Protein AF-0000000073393527 (afdb_homodimer)

Secondary structure (DSSP, 8-state):
-EEEEEEESTTTTHHHHHHHHHHHT--GGGS-SS-S-GGGG-S--GGGEEEEEEEE--BHHHHHHTS--SSPPPPSEEETTEEE--HHHHHHHHHHHHHHHHHHHT-SEEEEEE-SEES-EEEEE-SSEEEEE--SS-EETTS--HHHHHHHHHHHHHHHHHHHHHHHTT-HHHHHTSTT-EEEE-/-EEEEEEESTTTTHHHHHHHHHHHT--GGGS-SS-S-GGGG-S--GGGEEEEEEEE--BHHHHHHTS--SSPPPPSEEETTEEE--HHHHHHHHHHHHHHHHHHHT-SEEEEEE-SEES-EEEEE-SSEEEEEE-SS-EETTS--HHHHHHHHHHHHHHHHHHHHHHHTT-HHHHHTSTT-EEEE-

Foldseek 3Di:
DAEEEEEEELLQLLLLLQLQLQLVVPDDPSHHDQDDCLCVLDDQDSVPYYYPYGHHDFAPVCCCPVLVDPDQDQAPDADPRGGAHAAVSQQVRQVVSQVSRCVVRVGQWGWGWAHAFFQTWIWIDGPWKIKIFGFPATDHPVDPDPVSSVVSNSRRSNLNNSLVSNVSRVNVVVQVPDPGMDMGTD/DAEEEEEEELLQLLLLLQLQLQLVVPDDPSHHDQDDCLCVLDDQDSVPYYYPYGHHDFAPVCCCPVLVDPDQDQAPDADPRGGAHAAVSQQVRQVVSQVSRCVVRVGQKGWGWAHAFFLTKIWIDGPWKIKIFGFPATDHPVDPDPVSSVVSSSRRSNLNNSLVSNVSRVNVVVQVPDPGMDMGTD

Nearest PDB structures (foldseek):
  3wvb-assembly1_B  TM=8.845E-01  e=4.465E-17  Methanocaldococcus jannaschii DSM 2661
  4akm-assembly1_A  TM=7.048E-01  e=4.659E+00  Homo sapiens
  3wvb-assembly1_B  TM=8.845E-01  e=5.152E-17  Methanocaldococcus jannaschii DSM 2661
  4d7e-assembly2_C  TM=3.238E-01  e=6.359E+00  Nocardia farcinica IFM 10152

pLDDT: mean 97.4, std 2.15, range [85.5, 99.0]

Organism: Methanobrevibacter smithii (strain ATCC 35061 / DSM 861 / OCM 144 / PS) (NCBI:txid420247)

Solvent-accessible surface area (backbone atoms only — not comparable to full-atom values): 17886 Å² total; per-residue (Å²): 116,51,32,30,32,31,31,17,26,61,45,62,23,48,54,36,50,36,53,34,14,54,27,69,64,38,41,71,94,50,19,50,86,78,62,90,60,72,66,77,55,43,82,60,64,46,78,39,38,33,53,38,29,16,28,18,44,44,15,55,66,32,41,31,50,60,46,61,37,88,77,66,83,81,54,75,42,70,61,85,56,26,50,22,27,45,37,74,52,10,38,52,50,3,39,52,38,8,52,32,43,22,66,56,65,66,39,54,35,12,30,6,30,25,45,18,33,42,35,18,9,34,16,41,36,43,82,60,32,36,38,41,31,43,27,90,31,65,31,48,66,89,46,96,46,34,67,45,47,34,51,21,22,52,44,32,37,50,52,50,51,50,45,51,46,21,55,68,42,72,33,59,67,66,47,61,70,39,77,69,53,44,80,42,80,97,117,49,32,31,32,30,28,16,26,61,45,62,23,48,55,37,50,37,53,35,16,55,26,69,65,38,42,72,94,50,21,51,86,78,64,90,59,72,65,77,56,44,83,60,64,45,78,39,37,33,53,38,29,17,27,18,44,44,15,55,65,32,41,32,49,61,45,62,35,86,78,65,83,81,54,76,44,68,61,84,56,26,50,23,27,44,39,73,51,10,37,53,49,4,40,53,37,8,52,32,43,23,64,57,65,65,40,53,37,12,30,6,29,25,44,18,32,41,34,17,9,35,18,41,34,44,82,59,33,36,38,40,31,43,27,89,32,65,32,47,67,88,47,97,46,34,67,46,48,32,51,21,25,53,44,31,36,51,51,51,52,50,44,51,46,22,57,68,43,71,33,61,68,67,45,59,71,40,77,69,51,44,78,42,80,96

InterPro domains:
  IPR009625 FeGP cofactor biosynthesis protein HcgF [MF_00673] (1-169)
  IPR009625 FeGP cofactor biosynthesis protein HcgF [NF002122] (1-174)
  IPR009625 FeGP cofactor biosynthesis protein HcgF [PF06787] (1-167)

Radius of gyration: 19.16 Å; Cα contacts (8 Å, |Δi|>4): 920; chains: 2; bounding box: 47×56×42 Å

Structure (mmCIF, N/CA/C/O backbone):
data_AF-0000000073393527-model_v1
#
loop_
_entity.id
_entity.type
_entity.pdbx_description
1 polymer 'UPF0254 protein Msm_0578'
#
loop_
_atom_site.group_PDB
_atom_site.id
_atom_site.type_symbol
_atom_site.label_atom_id
_atom_site.label_alt_id
_atom_site.label_comp_id
_atom_site.label_asym_id
_atom_site.label_entity_id
_atom_site.label_seq_id
_atom_site.pdbx_PDB_ins_code
_atom_site.Cartn_x
_atom_site.Cartn_y
_atom_site.Cartn_z
_atom_site.occupancy
_atom_site.B_iso_or_equiv
_atom_site.auth_seq_id
_atom_site.auth_comp_id
_atom_site.auth_asym_id
_atom_site.auth_atom_id
_atom_site.pdbx_PDB_model_num
ATOM 1 N N . MET A 1 1 ? -13.273 -18.406 1.859 1 93 1 MET A N 1
ATOM 2 C CA . MET A 1 1 ? -12.664 -17.188 1.32 1 93 1 MET A CA 1
ATOM 3 C C . MET A 1 1 ? -11.148 -17.328 1.243 1 93 1 MET A C 1
ATOM 5 O O . MET A 1 1 ? -10.516 -17.781 2.195 1 93 1 MET A O 1
ATOM 9 N N . ILE A 1 2 ? -10.562 -17.141 0.128 1 98 2 ILE A N 1
ATOM 10 C CA . ILE A 1 2 ? -9.117 -17.141 -0.064 1 98 2 ILE A CA 1
ATOM 11 C C . ILE A 1 2 ? -8.539 -15.789 0.309 1 98 2 ILE A C 1
ATOM 13 O O . ILE A 1 2 ? -8.953 -14.758 -0.235 1 98 2 ILE A O 1
ATOM 17 N N . LYS A 1 3 ? -7.605 -15.797 1.281 1 98.56 3 LYS A N 1
ATOM 18 C CA . LYS A 1 3 ? -7 -14.555 1.757 1 98.56 3 LYS A CA 1
ATOM 19 C C . LYS A 1 3 ? -5.625 -14.344 1.128 1 98.56 3 LYS A C 1
ATOM 21 O O . LYS A 1 3 ? -4.809 -15.258 1.079 1 98.56 3 LYS A O 1
ATOM 26 N N . ILE A 1 4 ? -5.41 -13.102 0.674 1 98.88 4 ILE A N 1
ATOM 27 C CA . ILE A 1 4 ? -4.137 -12.75 0.057 1 98.88 4 ILE A CA 1
ATOM 28 C C . ILE A 1 4 ? -3.506 -11.578 0.811 1 98.88 4 ILE A C 1
ATOM 30 O O . ILE A 1 4 ? -4.203 -10.656 1.23 1 98.88 4 ILE A O 1
ATOM 34 N N . ALA A 1 5 ? -2.23 -11.586 1.016 1 98.94 5 ALA A N 1
ATOM 35 C CA . ALA A 1 5 ? -1.457 -10.461 1.541 1 98.94 5 ALA A CA 1
ATOM 36 C C . ALA A 1 5 ? -0.202 -10.219 0.707 1 98.94 5 ALA A C 1
ATOM 38 O O . ALA A 1 5 ? 0.386 -11.164 0.173 1 98.94 5 ALA A O 1
ATOM 39 N N . THR A 1 6 ? 0.147 -8.984 0.55 1 98.94 6 THR A N 1
ATOM 40 C CA . THR A 1 6 ? 1.316 -8.688 -0.272 1 98.94 6 THR A CA 1
ATOM 41 C C . THR A 1 6 ? 2.307 -7.812 0.491 1 98.94 6 THR A C 1
ATOM 43 O O . THR A 1 6 ? 1.904 -6.953 1.278 1 98.94 6 THR A O 1
ATOM 46 N N . ALA A 1 7 ? 3.566 -8.07 0.34 1 98.94 7 ALA A N 1
ATOM 47 C CA . ALA A 1 7 ? 4.695 -7.211 0.695 1 98.94 7 ALA A CA 1
ATOM 48 C C . ALA A 1 7 ? 5.473 -6.785 -0.547 1 98.94 7 ALA A C 1
ATOM 50 O O . ALA A 1 7 ? 6.203 -7.586 -1.134 1 98.94 7 ALA A O 1
ATOM 51 N N . GLU A 1 8 ? 5.297 -5.539 -0.912 1 98.94 8 GLU A N 1
ATOM 52 C CA . GLU A 1 8 ? 5.75 -5.078 -2.221 1 98.94 8 GLU A CA 1
ATOM 53 C C . GLU A 1 8 ? 6.824 -4.004 -2.084 1 98.94 8 GLU A C 1
ATOM 55 O O . GLU A 1 8 ? 6.754 -3.152 -1.196 1 98.94 8 GLU A O 1
ATOM 60 N N . CYS A 1 9 ? 7.738 -3.98 -2.961 1 98.31 9 CYS A N 1
ATOM 61 C CA . CYS A 1 9 ? 8.734 -2.924 -3.084 1 98.31 9 CYS A CA 1
ATOM 62 C C . CYS A 1 9 ? 8.562 -2.162 -4.395 1 98.31 9 CYS A C 1
ATOM 64 O O . CYS A 1 9 ? 7.816 -1.182 -4.453 1 98.31 9 CYS A O 1
ATOM 66 N N . PHE A 1 10 ? 9.016 -2.695 -5.551 1 98.19 10 PHE A N 1
ATOM 67 C CA . PHE A 1 10 ? 9.062 -1.93 -6.789 1 98.19 10 PHE A CA 1
ATOM 68 C C . PHE A 1 10 ? 7.684 -1.849 -7.434 1 98.19 10 PHE A C 1
ATOM 70 O O . PHE A 1 10 ? 7.473 -1.069 -8.367 1 98.19 10 PHE A O 1
ATOM 77 N N . THR A 1 11 ? 6.734 -2.635 -6.922 1 98.75 11 THR A N 1
ATOM 78 C CA . THR A 1 11 ? 5.375 -2.611 -7.441 1 98.75 11 THR A CA 1
ATOM 79 C C . THR A 1 11 ? 4.492 -1.691 -6.605 1 98.75 11 THR A C 1
ATOM 81 O O . THR A 1 11 ? 3.314 -1.496 -6.918 1 98.75 11 THR A O 1
ATOM 84 N N . HIS A 1 12 ? 4.996 -1.134 -5.516 1 98.5 12 HIS A N 1
ATOM 85 C CA . HIS A 1 12 ? 4.457 -0.022 -4.738 1 98.5 12 HIS A CA 1
ATOM 86 C C . HIS A 1 12 ? 3.082 -0.358 -4.176 1 98.5 12 HIS A C 1
ATOM 88 O O . HIS A 1 12 ? 2.211 0.512 -4.094 1 98.5 12 HIS A O 1
ATOM 94 N N . GLY A 1 13 ? 2.812 -1.667 -3.857 1 98.56 13 GLY A N 1
ATOM 95 C CA . GLY A 1 13 ? 1.541 -2.072 -3.279 1 98.56 13 GLY A CA 1
ATOM 96 C C . GLY A 1 13 ? 0.428 -2.184 -4.301 1 98.56 13 GLY A C 1
ATOM 97 O O . GLY A 1 13 ? -0.724 -2.445 -3.949 1 98.56 13 GLY A O 1
ATOM 98 N N . LYS A 1 14 ? 0.72 -2.033 -5.598 1 98.62 14 LYS A N 1
ATOM 99 C CA . LYS A 1 14 ? -0.295 -1.971 -6.645 1 98.62 14 LYS A CA 1
ATOM 100 C C . LYS A 1 14 ? -0.863 -3.355 -6.945 1 98.62 14 LYS A C 1
ATOM 102 O O . LYS A 1 14 ? -2.01 -3.482 -7.379 1 98.62 14 LYS A O 1
ATOM 107 N N . ILE A 1 15 ? -0.086 -4.422 -6.719 1 98.88 15 ILE A N 1
ATOM 108 C CA . ILE A 1 15 ? -0.603 -5.773 -6.91 1 98.88 15 ILE A CA 1
ATOM 109 C C . ILE A 1 15 ? -1.757 -6.027 -5.945 1 98.88 15 ILE A C 1
ATOM 111 O O . ILE A 1 15 ? -2.842 -6.441 -6.359 1 98.88 15 ILE A O 1
ATOM 115 N N . GLY A 1 16 ? -1.502 -5.746 -4.645 1 98.81 16 GLY A N 1
ATOM 116 C CA . GLY A 1 16 ? -2.549 -5.926 -3.652 1 98.81 16 GLY A CA 1
ATOM 117 C C . GLY A 1 16 ? -3.783 -5.09 -3.93 1 98.81 16 GLY A C 1
ATOM 118 O O . GLY A 1 16 ? -4.91 -5.559 -3.75 1 98.81 16 GLY A O 1
ATOM 119 N N . ARG A 1 17 ? -3.594 -3.9 -4.387 1 98.44 17 ARG A N 1
ATOM 120 C CA . ARG A 1 17 ? -4.711 -3.012 -4.688 1 98.44 17 ARG A CA 1
ATOM 121 C C . ARG A 1 17 ? -5.547 -3.555 -5.84 1 98.44 17 ARG A C 1
ATOM 123 O O . ARG A 1 17 ? -6.777 -3.475 -5.812 1 98.44 17 ARG A O 1
ATOM 130 N N . GLU A 1 18 ? -4.859 -4 -6.902 1 98.5 18 GLU A N 1
ATOM 131 C CA . GLU A 1 18 ? -5.551 -4.574 -8.055 1 98.5 18 GLU A CA 1
ATOM 132 C C . GLU A 1 18 ? -6.395 -5.777 -7.648 1 98.5 18 GLU A C 1
ATOM 134 O O . GLU A 1 18 ? -7.559 -5.887 -8.039 1 98.5 18 GLU A O 1
ATOM 139 N N . LEU A 1 19 ? -5.805 -6.648 -6.859 1 98.62 19 LEU A N 1
ATOM 140 C CA . LEU A 1 19 ? -6.508 -7.848 -6.414 1 98.62 19 LEU A CA 1
ATOM 141 C C . LEU A 1 19 ? -7.676 -7.484 -5.508 1 98.62 19 LEU A C 1
ATOM 143 O O . LEU A 1 19 ? -8.727 -8.133 -5.543 1 98.62 19 LEU A O 1
ATOM 147 N N . HIS A 1 20 ? -7.508 -6.445 -4.711 1 98 20 HIS A N 1
ATOM 148 C CA . HIS A 1 20 ? -8.586 -5.945 -3.865 1 98 20 HIS A CA 1
ATOM 149 C C . HIS A 1 20 ? -9.75 -5.438 -4.707 1 98 20 HIS A C 1
ATOM 151 O O . HIS A 1 20 ? -10.914 -5.734 -4.406 1 98 20 HIS A O 1
ATOM 157 N N . ALA A 1 21 ? -9.43 -4.676 -5.738 1 97.5 21 ALA A N 1
ATOM 158 C CA . ALA A 1 21 ? -10.469 -4.168 -6.633 1 97.5 21 ALA A CA 1
ATOM 159 C C . ALA A 1 21 ? -11.227 -5.312 -7.293 1 97.5 21 ALA A C 1
ATOM 161 O O . ALA A 1 21 ? -12.453 -5.266 -7.41 1 97.5 21 ALA A O 1
ATOM 162 N N . ILE A 1 22 ? -10.531 -6.332 -7.711 1 97.25 22 ILE A N 1
ATOM 163 C CA . ILE A 1 22 ? -11.141 -7.512 -8.312 1 97.25 22 ILE A CA 1
ATOM 164 C C . ILE A 1 22 ? -12.055 -8.195 -7.305 1 97.25 22 ILE A C 1
ATOM 166 O O . ILE A 1 22 ? -13.211 -8.492 -7.605 1 97.25 22 ILE A O 1
ATOM 170 N N . ALA A 1 23 ? -11.57 -8.367 -6.113 1 96.5 23 ALA A N 1
ATOM 171 C CA . ALA A 1 23 ? -12.281 -9.086 -5.066 1 96.5 23 ALA A CA 1
ATOM 172 C C . ALA A 1 23 ? -13.57 -8.367 -4.68 1 96.5 23 ALA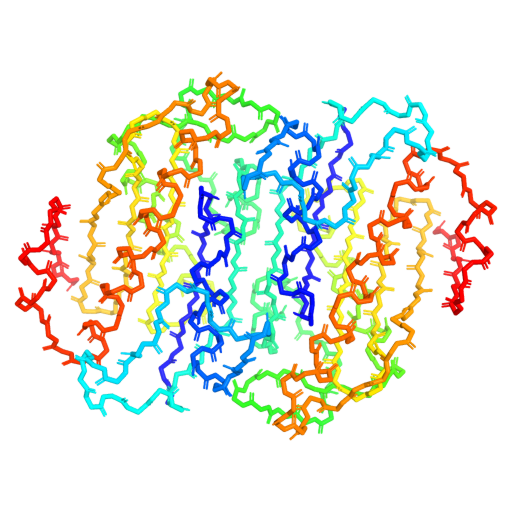 A C 1
ATOM 174 O O . ALA A 1 23 ? -14.578 -9 -4.359 1 96.5 23 ALA A O 1
ATOM 175 N N . GLN A 1 24 ? -13.516 -7.02 -4.73 1 95.88 24 GLN A N 1
ATOM 176 C CA . GLN A 1 24 ? -14.648 -6.223 -4.277 1 95.88 24 GLN A CA 1
ATOM 177 C C . GLN A 1 24 ? -15.578 -5.875 -5.438 1 95.88 24 GLN A C 1
ATOM 179 O O . GLN A 1 24 ? -16.672 -5.336 -5.23 1 95.88 24 GLN A O 1
ATOM 184 N N . GLY A 1 25 ? -15.148 -6.184 -6.637 1 94.56 25 GLY A N 1
ATOM 185 C CA . GLY A 1 25 ? -15.945 -5.863 -7.805 1 94.56 25 GLY A CA 1
ATOM 186 C C . GLY A 1 25 ? -16 -4.375 -8.094 1 94.56 25 GLY A C 1
ATOM 187 O O . GLY A 1 25 ? -17.016 -3.877 -8.609 1 94.56 25 GLY A O 1
ATOM 188 N N . TYR A 1 26 ? -14.969 -3.641 -7.672 1 95.88 26 TYR A N 1
ATOM 189 C CA . TYR A 1 26 ? -14.938 -2.207 -7.938 1 95.88 26 TYR A CA 1
ATOM 190 C C . TYR A 1 26 ? -14.727 -1.932 -9.422 1 95.88 26 TYR A C 1
ATOM 192 O O . TYR A 1 26 ? -14.062 -2.705 -10.117 1 95.88 26 TYR A O 1
ATOM 200 N N . THR A 1 27 ? -15.273 -0.854 -9.852 1 95.5 27 THR A N 1
ATOM 201 C CA . THR A 1 27 ? -15.219 -0.506 -11.266 1 95.5 27 THR A CA 1
ATOM 202 C C . THR A 1 27 ? -14.789 0.946 -11.445 1 95.5 27 THR A C 1
ATOM 204 O O . THR A 1 27 ? -14.617 1.678 -10.469 1 95.5 27 THR A O 1
ATOM 207 N N . GLY A 1 28 ? -14.547 1.3 -12.719 1 95.06 28 GLY A N 1
ATOM 208 C CA . GLY A 1 28 ? -14.164 2.67 -13.023 1 95.06 28 GLY A CA 1
ATOM 209 C C . GLY A 1 28 ? -12.82 3.061 -12.438 1 95.06 28 GLY A C 1
ATOM 210 O O . GLY A 1 28 ? -11.898 2.242 -12.375 1 95.06 28 GLY A O 1
ATOM 211 N N . ASN A 1 29 ? -12.664 4.281 -11.961 1 93.94 29 ASN A N 1
ATOM 212 C CA . ASN A 1 29 ? -11.398 4.809 -11.445 1 93.94 29 ASN A CA 1
ATOM 213 C C . ASN A 1 29 ? -11.047 4.188 -10.102 1 93.94 29 ASN A C 1
ATOM 215 O O . ASN A 1 29 ? -9.883 4.207 -9.695 1 93.94 29 ASN A O 1
ATOM 219 N N . PHE A 1 30 ? -12.023 3.664 -9.461 1 95.44 30 PHE A N 1
ATOM 220 C CA . PHE A 1 30 ? -11.82 3.031 -8.164 1 95.44 30 PHE A CA 1
ATOM 221 C C . PHE A 1 30 ? -11.438 1.565 -8.328 1 95.44 30 PHE A C 1
ATOM 223 O O . PHE A 1 30 ? -11.031 0.913 -7.371 1 95.44 30 PHE A O 1
ATOM 230 N N . GLY A 1 31 ? -11.617 1.069 -9.531 1 92.81 31 GLY A N 1
ATOM 231 C CA . GLY A 1 31 ? -11.5 -0.35 -9.828 1 92.81 31 GLY A CA 1
ATOM 232 C C . GLY A 1 31 ? -10.109 -0.749 -10.289 1 92.81 31 GLY A C 1
ATOM 233 O O . GLY A 1 31 ? -9.109 -0.296 -9.734 1 92.81 31 GLY A O 1
ATOM 234 N N . ARG A 1 32 ? -10.031 -1.668 -11.164 1 93.5 32 ARG A N 1
ATOM 235 C CA . ARG A 1 32 ? -8.82 -2.328 -11.656 1 93.5 32 ARG A CA 1
ATOM 236 C C . ARG A 1 32 ? -8.109 -1.469 -12.695 1 93.5 32 ARG A C 1
ATOM 238 O O . ARG A 1 32 ? -8.758 -0.82 -13.516 1 93.5 32 ARG A O 1
ATOM 245 N N . ASP A 1 33 ? -6.828 -1.58 -12.695 1 93.5 33 ASP A N 1
ATOM 246 C CA . ASP A 1 33 ? -6.02 -0.819 -13.641 1 93.5 33 ASP A CA 1
ATOM 247 C C . ASP A 1 33 ? -5.305 -1.745 -14.625 1 93.5 33 ASP A C 1
ATOM 249 O O . ASP A 1 33 ? -4.992 -1.347 -15.75 1 93.5 33 ASP A O 1
ATOM 253 N N . TYR A 1 34 ? -5.168 -3 -14.273 1 94.81 34 TYR A N 1
ATOM 254 C CA . TYR A 1 34 ? -4.168 -3.779 -14.992 1 94.81 34 TYR A CA 1
ATOM 255 C C . TYR A 1 34 ? -4.812 -4.957 -15.719 1 94.81 34 TYR A C 1
ATOM 257 O O . TYR A 1 34 ? -4.344 -5.371 -16.781 1 94.81 34 TYR A O 1
ATOM 265 N N . ILE A 1 35 ? -5.809 -5.48 -15.109 1 93.69 35 ILE A N 1
ATOM 266 C CA . ILE A 1 35 ? -6.48 -6.625 -15.711 1 93.69 35 ILE A CA 1
ATOM 267 C C . ILE A 1 35 ? -7.918 -6.25 -16.078 1 93.69 35 ILE A C 1
ATOM 269 O O . ILE A 1 35 ? -8.742 -5.988 -15.195 1 93.69 35 ILE A O 1
ATOM 273 N N . GLU A 1 36 ? -8.273 -6.328 -17.234 1 91.56 36 GLU A N 1
ATOM 274 C CA . GLU A 1 36 ? -9.594 -5.914 -17.703 1 91.56 36 GLU A CA 1
ATOM 275 C C . GLU A 1 36 ? -10.633 -7.008 -17.469 1 91.56 36 GLU A C 1
ATOM 277 O O . GLU A 1 36 ? -11.742 -6.727 -17.016 1 91.56 36 GLU A O 1
ATOM 282 N N . ASN A 1 37 ? -10.289 -8.258 -17.812 1 94.5 37 ASN A N 1
ATOM 283 C CA . ASN A 1 37 ? -11.25 -9.352 -17.75 1 94.5 37 ASN A CA 1
ATOM 284 C C . ASN A 1 37 ? -10.719 -10.523 -16.938 1 94.5 37 ASN A C 1
ATOM 286 O O . ASN A 1 37 ? -10.336 -11.555 -17.5 1 94.5 37 ASN A O 1
ATOM 290 N N . PRO A 1 38 ? -10.859 -10.375 -15.648 1 95.25 38 PRO A N 1
ATOM 291 C CA . PRO A 1 38 ? -10.352 -11.477 -14.812 1 95.25 38 PRO A CA 1
ATOM 292 C C . PRO A 1 38 ? -11.031 -12.805 -15.117 1 95.25 38 PRO A C 1
ATOM 294 O O . PRO A 1 38 ? -10.43 -13.867 -14.945 1 95.25 38 PRO A O 1
ATOM 297 N N . GLU A 1 39 ? -12.203 -12.789 -15.617 1 95 39 GLU A N 1
ATOM 298 C CA . GLU A 1 39 ? -12.969 -14 -15.898 1 95 39 GLU A CA 1
ATOM 299 C C . GLU A 1 39 ? -12.367 -14.773 -17.062 1 95 39 GLU A C 1
ATOM 301 O O . GLU A 1 39 ? -12.695 -15.945 -17.281 1 95 39 GLU A O 1
ATOM 306 N N . SER A 1 40 ? -11.516 -14.164 -17.812 1 96.81 40 SER A N 1
ATOM 307 C CA . SER A 1 40 ? -10.883 -14.844 -18.922 1 96.81 40 SER A CA 1
ATOM 308 C C . SER A 1 40 ? -9.844 -15.852 -18.453 1 96.81 40 SER A C 1
ATOM 310 O O . SER A 1 40 ? -9.383 -16.703 -19.219 1 96.81 40 SER A O 1
ATOM 312 N N . TYR A 1 41 ? -9.508 -15.93 -17.219 1 97.62 41 TYR A N 1
ATOM 313 C CA . TYR A 1 41 ? -8.461 -16.797 -16.688 1 97.62 41 TYR A CA 1
ATOM 314 C C . TYR A 1 41 ? -9.047 -18.094 -16.141 1 97.62 41 TYR A C 1
ATOM 316 O O . TYR A 1 41 ? -8.312 -19.031 -15.844 1 97.62 41 TYR A O 1
ATOM 324 N N . GLY A 1 42 ? -10.344 -18.141 -15.992 1 97.56 42 GLY A N 1
ATOM 325 C CA . GLY A 1 42 ? -11.016 -19.328 -15.508 1 97.56 42 GLY A CA 1
ATOM 326 C C . GLY A 1 42 ? -12.32 -19.031 -14.781 1 97.56 42 GLY A C 1
ATOM 327 O O . GLY A 1 42 ? -12.891 -17.953 -14.953 1 97.56 42 GLY A O 1
ATOM 328 N N . ASN A 1 43 ? -12.852 -19.984 -13.992 1 97.38 43 ASN A N 1
ATOM 329 C CA . ASN A 1 43 ? -14.188 -19.891 -13.422 1 97.38 43 ASN A CA 1
ATOM 330 C C . ASN A 1 43 ? -14.148 -19.562 -11.938 1 97.38 43 ASN A C 1
ATOM 332 O O . ASN A 1 43 ? -15.172 -19.625 -11.25 1 97.38 43 ASN A O 1
ATOM 336 N N . PHE A 1 44 ? -12.992 -19.219 -11.438 1 97.94 44 PHE A N 1
ATOM 337 C CA . PHE A 1 44 ? -12.898 -18.875 -10.023 1 97.94 44 PHE A CA 1
ATOM 338 C C . PHE A 1 44 ? -13.875 -17.75 -9.672 1 97.94 44 PHE A C 1
ATOM 340 O O . PHE A 1 44 ? -13.992 -16.766 -10.406 1 97.94 44 PHE A O 1
ATOM 347 N N . ASN A 1 45 ? -14.586 -17.938 -8.602 1 97.88 45 ASN A N 1
ATOM 348 C CA . ASN A 1 45 ? -15.461 -16.891 -8.086 1 97.88 45 ASN A CA 1
ATOM 349 C C . ASN A 1 45 ? -14.688 -15.875 -7.25 1 97.88 45 ASN A C 1
ATOM 351 O O . ASN A 1 45 ? -14.469 -16.078 -6.055 1 97.88 45 ASN A O 1
ATOM 355 N N . TYR A 1 46 ? -14.43 -14.742 -7.777 1 96.56 46 TYR A N 1
ATOM 356 C CA . TYR A 1 46 ? -13.555 -13.758 -7.145 1 96.56 46 TYR A CA 1
ATOM 357 C C . TYR A 1 46 ? -14.242 -13.117 -5.945 1 96.56 46 TYR A C 1
ATOM 359 O O . TYR A 1 46 ? -13.594 -12.422 -5.152 1 96.56 46 TYR A O 1
ATOM 367 N N . ASN A 1 47 ? -15.539 -13.32 -5.723 1 94.5 47 ASN A N 1
ATOM 368 C CA . ASN A 1 47 ? -16.203 -12.906 -4.488 1 94.5 47 ASN A CA 1
ATOM 369 C C . ASN A 1 47 ? -15.68 -13.688 -3.285 1 94.5 47 ASN A C 1
ATOM 371 O O . ASN A 1 47 ? -15.922 -13.305 -2.141 1 94.5 47 ASN A O 1
ATOM 375 N N . GLU A 1 48 ? -14.977 -14.711 -3.596 1 97 48 GLU A N 1
ATOM 376 C CA . GLU A 1 48 ? -14.406 -15.555 -2.547 1 97 48 GLU A CA 1
ATOM 377 C C . GLU A 1 48 ? -12.961 -15.164 -2.256 1 97 48 GLU A C 1
ATOM 379 O O . GLU A 1 48 ? -12.25 -15.891 -1.553 1 97 48 GLU A O 1
ATOM 384 N N . LEU A 1 49 ? -12.555 -14.117 -2.807 1 97.5 49 LEU A N 1
ATOM 385 C CA . LEU A 1 49 ? -11.211 -13.578 -2.607 1 97.5 49 LEU A CA 1
ATOM 386 C C . LEU A 1 49 ? -11.234 -12.391 -1.654 1 97.5 49 LEU A C 1
ATOM 388 O O . LEU A 1 49 ? -12.141 -11.555 -1.719 1 97.5 49 LEU A O 1
ATOM 392 N N . SER A 1 50 ? -10.281 -12.305 -0.765 1 97.75 50 SER A N 1
ATOM 393 C CA . SER A 1 50 ? -10.117 -11.172 0.142 1 97.75 50 SER A CA 1
ATOM 394 C C . SER A 1 50 ? -8.648 -10.781 0.28 1 97.75 50 SER A C 1
ATOM 396 O O . SER A 1 50 ? -7.785 -11.648 0.443 1 97.75 50 SER A O 1
ATOM 398 N N . VAL A 1 51 ? -8.383 -9.531 0.168 1 98.38 51 VAL A N 1
ATOM 399 C CA . VAL A 1 51 ? -7.035 -9.03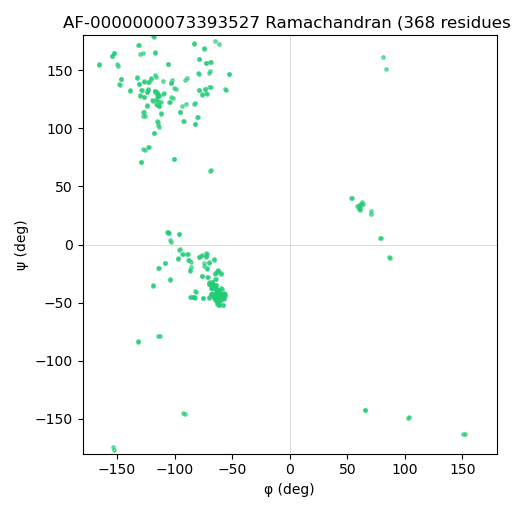1 0.403 1 98.38 51 VAL A CA 1
ATOM 400 C C . VAL A 1 51 ? -6.906 -8.539 1.845 1 98.38 51 VAL A C 1
ATOM 402 O O . VAL A 1 51 ? -7.523 -7.543 2.227 1 98.38 51 VAL A O 1
ATOM 405 N N . THR A 1 52 ? -6.105 -9.219 2.582 1 98.62 52 THR A N 1
ATOM 406 C CA . THR A 1 52 ? -5.914 -8.898 3.992 1 98.62 52 THR A CA 1
ATOM 407 C C . THR A 1 52 ? -5.156 -7.578 4.152 1 98.62 52 THR A C 1
ATOM 409 O O . THR A 1 52 ? -5.531 -6.738 4.969 1 98.62 52 THR A O 1
ATOM 412 N N . CYS A 1 53 ? -4.105 -7.418 3.385 1 98.88 53 CYS A N 1
ATOM 413 C CA . CYS A 1 53 ? -3.32 -6.191 3.359 1 98.88 53 CYS A CA 1
ATOM 414 C C . CYS A 1 53 ? -2.393 -6.16 2.15 1 98.88 53 CYS A C 1
ATOM 416 O O . CYS A 1 53 ? -2.121 -7.199 1.545 1 98.88 53 CYS A O 1
ATOM 418 N N . SER A 1 54 ? -2.031 -5 1.74 1 98.88 54 SER A N 1
ATOM 419 C CA . SER A 1 54 ? -1.008 -4.734 0.736 1 98.88 54 SER A CA 1
ATOM 420 C C . SER A 1 54 ? 0.026 -3.736 1.252 1 98.88 54 SER A C 1
ATOM 422 O O . SER A 1 54 ? -0.293 -2.57 1.487 1 98.88 54 SER A O 1
ATOM 424 N N . LEU A 1 55 ? 1.246 -4.195 1.42 1 98.94 55 LEU A N 1
ATOM 425 C CA . LEU A 1 55 ? 2.258 -3.418 2.131 1 98.94 55 LEU A CA 1
ATOM 426 C C . LEU A 1 55 ? 3.357 -2.959 1.179 1 98.94 55 LEU A C 1
ATOM 428 O O . LEU A 1 55 ? 4.09 -3.783 0.627 1 98.94 55 LEU A O 1
ATOM 432 N N . PHE A 1 56 ? 3.479 -1.662 0.9 1 98.94 56 PHE A N 1
ATOM 433 C CA . PHE A 1 56 ? 4.637 -1.083 0.229 1 98.94 56 PHE A CA 1
ATOM 434 C C . PHE A 1 56 ? 5.789 -0.888 1.207 1 98.94 56 PHE A C 1
ATOM 436 O O . PHE A 1 56 ? 5.746 0.009 2.053 1 98.94 56 PHE A O 1
ATOM 443 N N . ILE A 1 57 ? 6.824 -1.726 1.011 1 98.69 57 ILE A N 1
ATOM 444 C CA . ILE A 1 57 ? 7.938 -1.812 1.946 1 98.69 57 ILE A CA 1
ATOM 445 C C . ILE A 1 57 ? 9.25 -1.529 1.214 1 98.69 57 ILE A C 1
ATOM 447 O O . ILE A 1 57 ? 10 -2.453 0.896 1 98.69 57 ILE A O 1
ATOM 451 N N . PRO A 1 58 ? 9.617 -0.309 1.043 1 98 58 PRO A N 1
ATOM 452 C CA . PRO A 1 58 ? 10.828 -0.017 0.264 1 98 58 PRO A CA 1
ATOM 453 C C . PRO A 1 58 ? 12.094 -0.049 1.11 1 98 58 PRO A C 1
ATOM 455 O O . PRO A 1 58 ? 13.195 -0.239 0.578 1 98 58 PRO A O 1
ATOM 458 N N . THR A 1 59 ? 12.031 0.118 2.439 1 98.06 59 THR A N 1
ATOM 459 C CA . THR A 1 59 ? 13.227 0.354 3.236 1 98.06 59 THR A CA 1
ATOM 460 C C . THR A 1 59 ? 13.602 -0.893 4.035 1 98.06 59 THR A C 1
ATOM 462 O O . THR A 1 59 ? 12.734 -1.695 4.383 1 98.06 59 THR A O 1
ATOM 465 N N . ILE A 1 60 ? 14.852 -0.957 4.355 1 97.06 60 ILE A N 1
ATOM 466 C CA . ILE A 1 60 ? 15.344 -2.064 5.164 1 97.06 60 ILE A CA 1
ATOM 467 C C . ILE A 1 60 ? 14.766 -1.974 6.574 1 97.06 60 ILE A C 1
ATOM 469 O O . ILE A 1 60 ? 14.508 -2.996 7.215 1 97.06 60 ILE A O 1
ATOM 473 N N . GLU A 1 61 ? 14.539 -0.803 7.047 1 96.12 61 GLU A N 1
ATOM 474 C CA . GLU A 1 61 ? 13.93 -0.583 8.359 1 96.12 61 GLU A CA 1
ATOM 475 C C . GLU A 1 61 ? 12.539 -1.193 8.43 1 96.12 61 GLU A C 1
ATOM 477 O O . GLU A 1 61 ? 12.195 -1.856 9.414 1 96.12 61 GLU A O 1
ATOM 482 N N . ALA A 1 62 ? 11.773 -0.967 7.441 1 98.12 62 ALA A N 1
ATOM 483 C CA . ALA A 1 62 ? 10.406 -1.488 7.438 1 98.12 62 ALA A CA 1
ATOM 484 C C . ALA A 1 62 ? 10.398 -3.006 7.273 1 98.12 62 ALA A C 1
ATOM 486 O O . ALA A 1 62 ? 9.523 -3.689 7.809 1 98.12 62 ALA A O 1
ATOM 487 N N . VAL A 1 63 ? 11.383 -3.527 6.496 1 98.44 63 VAL A N 1
ATOM 488 C CA . VAL A 1 63 ? 11.508 -4.977 6.395 1 98.44 63 VAL A CA 1
ATOM 489 C C . VAL A 1 63 ? 11.688 -5.578 7.789 1 98.44 63 VAL A C 1
ATOM 491 O O . VAL A 1 63 ? 11.047 -6.578 8.125 1 98.44 63 VAL A O 1
ATOM 494 N N . LYS A 1 64 ? 12.453 -4.961 8.57 1 97.75 64 LYS A N 1
ATOM 495 C CA . LYS A 1 64 ? 12.734 -5.457 9.906 1 97.75 64 LYS A CA 1
ATOM 496 C C . LYS A 1 64 ? 11.562 -5.215 10.852 1 97.75 64 LYS A C 1
ATOM 498 O O . LYS A 1 64 ? 11.133 -6.121 11.57 1 97.75 64 LYS A O 1
ATOM 503 N N . SER A 1 65 ? 11.008 -4.066 10.844 1 97.88 65 SER A N 1
ATOM 504 C CA . SER A 1 65 ? 10.047 -3.678 11.867 1 97.88 65 SER A CA 1
ATOM 505 C C . SER A 1 65 ? 8.641 -4.137 11.516 1 97.88 65 SER A C 1
ATOM 507 O O . SER A 1 65 ? 7.914 -4.66 12.359 1 97.88 65 SER A O 1
ATOM 509 N N . VAL A 1 66 ? 8.219 -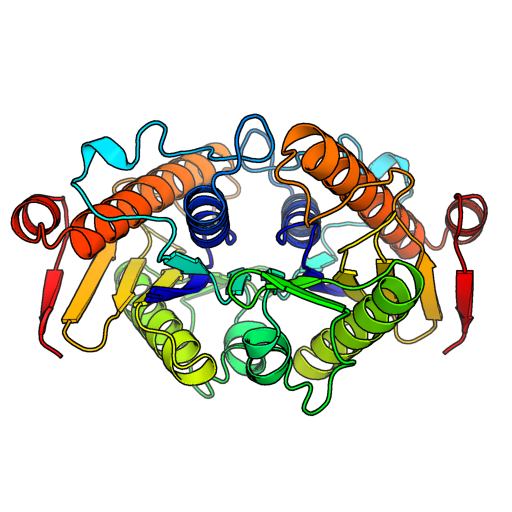3.943 10.273 1 98.62 66 VAL A N 1
ATOM 510 C CA . VAL A 1 66 ? 6.855 -4.258 9.867 1 98.62 66 VAL A CA 1
ATOM 511 C C . VAL A 1 66 ? 6.746 -5.742 9.523 1 98.62 66 VAL A C 1
ATOM 513 O O . VAL A 1 66 ? 5.836 -6.426 9.992 1 98.62 66 VAL A O 1
ATOM 516 N N . LEU A 1 67 ? 7.734 -6.254 8.758 1 98.69 67 LEU A N 1
ATOM 517 C CA . LEU A 1 67 ? 7.676 -7.645 8.328 1 98.69 67 LEU A CA 1
ATOM 518 C C . LEU A 1 67 ? 8.336 -8.562 9.352 1 98.69 67 LEU A C 1
ATOM 520 O O . LEU A 1 67 ? 8.328 -9.781 9.203 1 98.69 67 LEU A O 1
ATOM 524 N N . GLN A 1 68 ? 8.977 -7.953 10.32 1 97.75 68 GLN A N 1
ATOM 525 C CA . GLN A 1 68 ? 9.555 -8.695 11.438 1 97.75 68 GLN A CA 1
ATOM 526 C C . GLN A 1 68 ? 10.625 -9.672 10.945 1 97.75 68 GLN A C 1
ATOM 528 O O . GLN A 1 68 ? 10.68 -10.82 11.406 1 97.75 68 GLN A O 1
ATOM 533 N N . ILE A 1 69 ? 11.297 -9.258 9.945 1 97.81 69 ILE A N 1
ATOM 534 C CA . ILE A 1 69 ? 12.453 -10.008 9.477 1 97.81 69 ILE A CA 1
ATOM 535 C C . ILE A 1 69 ? 13.719 -9.484 10.148 1 97.81 69 ILE A C 1
ATOM 537 O O . ILE A 1 69 ? 14.266 -8.461 9.734 1 97.81 69 ILE A O 1
ATOM 541 N N . GLU A 1 70 ? 14.242 -10.18 11.047 1 95.81 70 GLU A N 1
ATOM 542 C CA . GLU A 1 70 ? 15.336 -9.695 11.898 1 95.81 70 GLU A CA 1
ATOM 543 C C . GLU A 1 70 ? 16.609 -9.5 11.086 1 95.81 70 GLU A C 1
ATOM 545 O O . GLU A 1 70 ? 17.344 -8.539 11.297 1 95.81 70 GLU A O 1
ATOM 550 N N . ASN A 1 71 ? 16.891 -10.469 10.203 1 95.56 71 ASN A N 1
ATOM 551 C CA . ASN A 1 71 ? 18.156 -10.453 9.469 1 95.56 71 ASN A CA 1
ATOM 552 C C . ASN A 1 71 ? 17.938 -10.617 7.969 1 95.56 71 ASN A C 1
ATOM 554 O O . ASN A 1 71 ? 18.328 -11.633 7.387 1 95.56 71 ASN A O 1
ATOM 558 N N . PRO A 1 72 ? 17.406 -9.594 7.387 1 95.19 72 PRO A N 1
ATOM 559 C CA . PRO A 1 72 ? 17.297 -9.688 5.93 1 95.19 72 PRO A CA 1
ATOM 560 C C . PRO A 1 72 ? 18.656 -9.641 5.238 1 95.19 72 PRO A C 1
ATOM 562 O O . PRO A 1 72 ? 19.625 -9.148 5.812 1 95.19 72 PRO A O 1
ATOM 565 N N . PRO A 1 73 ? 18.688 -10.195 3.986 1 96.62 73 PRO A N 1
ATOM 566 C CA . PRO A 1 73 ? 19.953 -10.078 3.242 1 96.62 73 PRO A CA 1
ATOM 567 C C . PRO A 1 73 ? 20.453 -8.641 3.152 1 96.62 73 PRO A C 1
ATOM 569 O O . PRO A 1 73 ? 19.641 -7.711 3.031 1 96.62 73 PRO A O 1
ATOM 572 N N . GLU A 1 74 ? 21.75 -8.484 3.15 1 96.19 74 GLU A N 1
ATOM 573 C CA . GLU A 1 74 ? 22.344 -7.148 3.035 1 96.19 74 GLU A CA 1
ATOM 574 C C . GLU A 1 74 ? 22.172 -6.59 1.626 1 96.19 74 GLU A C 1
ATOM 576 O O . GLU A 1 74 ? 22.531 -7.242 0.646 1 96.19 74 GLU A O 1
ATOM 581 N N . PRO A 1 75 ? 21.672 -5.367 1.541 1 96.5 75 PRO A N 1
ATOM 582 C CA . PRO A 1 75 ? 21.5 -4.805 0.199 1 96.5 75 PRO A CA 1
ATOM 583 C C . PRO A 1 75 ? 22.828 -4.426 -0.449 1 96.5 75 PRO A C 1
ATOM 585 O O . PRO A 1 75 ? 23.812 -4.168 0.253 1 96.5 75 PRO A O 1
ATOM 588 N N . THR A 1 76 ? 22.797 -4.398 -1.768 1 93.19 76 THR A N 1
ATOM 589 C CA . THR A 1 76 ? 23.953 -3.924 -2.523 1 93.19 76 THR A CA 1
ATOM 590 C C . THR A 1 76 ? 24.234 -2.451 -2.23 1 93.19 76 THR A C 1
ATOM 592 O O . THR A 1 76 ? 25.375 -2.043 -2.096 1 93.19 76 THR A O 1
ATOM 595 N N . THR A 1 77 ? 23.219 -1.711 -2.209 1 93.75 77 THR A N 1
ATOM 596 C CA . THR A 1 77 ? 23.297 -0.285 -1.91 1 93.75 77 THR A CA 1
ATOM 597 C C . THR A 1 77 ? 22.016 0.189 -1.218 1 93.75 77 THR A C 1
ATOM 599 O O . THR A 1 77 ? 20.953 -0.43 -1.36 1 93.75 77 THR A O 1
ATOM 602 N N . LEU A 1 78 ? 22.125 1.259 -0.426 1 92.88 78 LEU A N 1
ATOM 603 C CA . LEU A 1 78 ? 20.984 1.943 0.17 1 92.88 78 LEU A CA 1
ATOM 604 C C . LEU A 1 78 ? 20.844 3.354 -0.395 1 92.88 78 LEU A C 1
ATOM 606 O O . LEU A 1 78 ? 21.812 4.102 -0.466 1 92.88 78 LEU A O 1
ATOM 610 N N . ILE A 1 79 ? 19.656 3.674 -0.874 1 91.12 79 ILE A N 1
ATOM 611 C CA . ILE A 1 79 ? 19.312 5.02 -1.324 1 91.12 79 ILE A CA 1
ATOM 612 C C . ILE A 1 79 ? 18.25 5.625 -0.409 1 91.12 79 ILE A C 1
ATOM 614 O O . ILE A 1 79 ? 17.062 5.348 -0.566 1 91.12 79 ILE A O 1
ATOM 618 N N . LYS A 1 80 ? 18.594 6.484 0.497 1 88.31 80 LYS A N 1
ATOM 619 C CA . LYS A 1 80 ? 17.672 7.059 1.476 1 88.31 80 LYS A CA 1
ATOM 620 C C . LYS A 1 80 ? 16.938 5.969 2.246 1 88.31 80 LYS A C 1
ATOM 622 O O . LYS A 1 80 ? 15.711 6.023 2.393 1 88.31 80 LYS A O 1
ATOM 627 N N . GLY A 1 81 ? 17.672 4.906 2.594 1 90.88 81 GLY A N 1
ATOM 628 C CA . GLY A 1 81 ? 17.109 3.805 3.357 1 90.88 81 GLY A CA 1
ATOM 629 C C . GLY A 1 81 ? 16.438 2.754 2.488 1 90.88 81 GLY A C 1
ATOM 630 O O . GLY A 1 81 ? 16.094 1.677 2.969 1 90.88 81 GLY A O 1
ATOM 631 N N . ILE A 1 82 ? 16.266 3.074 1.246 1 95 82 ILE A N 1
ATOM 632 C CA . ILE A 1 82 ? 15.656 2.143 0.306 1 95 82 ILE A CA 1
ATOM 633 C C . ILE A 1 82 ? 16.672 1.066 -0.09 1 95 82 ILE A C 1
ATOM 635 O O . ILE A 1 82 ? 17.781 1.378 -0.51 1 95 82 ILE A O 1
ATOM 639 N N . LYS A 1 83 ? 16.266 -0.105 0.02 1 96.12 83 LYS A N 1
ATOM 640 C CA . LYS A 1 83 ? 17.125 -1.24 -0.262 1 96.12 83 LYS A CA 1
ATOM 641 C C . LYS A 1 83 ? 17.25 -1.486 -1.764 1 96.12 83 LYS A C 1
ATOM 643 O O . LYS A 1 83 ? 16.25 -1.459 -2.48 1 96.12 83 LYS A O 1
ATOM 648 N N . CYS A 1 84 ? 18.469 -1.682 -2.197 1 97 84 CYS A N 1
ATOM 649 C CA . CYS A 1 84 ? 18.75 -2.016 -3.586 1 97 84 CYS A CA 1
ATOM 650 C C . CYS A 1 84 ? 19.547 -3.312 -3.678 1 97 84 CYS A C 1
ATOM 652 O O . CYS A 1 84 ? 20.656 -3.412 -3.125 1 97 84 CYS A O 1
ATOM 654 N N . TYR A 1 85 ? 19 -4.266 -4.34 1 97.88 85 TYR A N 1
ATOM 655 C CA . TYR A 1 85 ? 19.656 -5.562 -4.531 1 97.88 85 TYR A CA 1
ATOM 656 C C . TYR A 1 85 ? 19.938 -5.816 -6.008 1 97.88 85 TYR A C 1
ATOM 658 O O . TYR A 1 85 ? 19.469 -5.074 -6.875 1 97.88 85 TYR A O 1
ATOM 666 N N . ASN A 1 86 ? 20.828 -6.84 -6.211 1 97.81 86 ASN A N 1
ATOM 667 C CA . ASN A 1 86 ? 20.906 -7.348 -7.574 1 97.81 86 ASN A CA 1
ATOM 668 C C . ASN A 1 86 ? 19.797 -8.367 -7.859 1 97.81 86 ASN A C 1
ATOM 670 O O . ASN A 1 86 ? 19.062 -8.75 -6.953 1 97.81 86 ASN A O 1
ATOM 674 N N . GLU A 1 87 ? 19.688 -8.781 -9.102 1 97.94 87 GLU A N 1
ATOM 675 C CA . GLU A 1 87 ? 18.547 -9.594 -9.539 1 97.94 87 GLU A CA 1
ATOM 676 C C . GLU A 1 87 ? 18.469 -10.906 -8.758 1 97.94 87 GLU A C 1
ATOM 678 O O . GLU A 1 87 ? 17.391 -11.32 -8.344 1 97.94 87 GLU A O 1
ATOM 683 N N . THR A 1 88 ? 19.609 -11.539 -8.586 1 97.56 88 THR A N 1
ATOM 684 C CA . THR A 1 88 ? 19.641 -12.805 -7.855 1 97.56 88 THR A CA 1
ATOM 685 C C . THR A 1 88 ? 19.172 -12.609 -6.418 1 97.56 88 THR A C 1
ATOM 687 O O . THR A 1 88 ? 18.359 -13.398 -5.922 1 97.56 88 THR A O 1
ATOM 690 N N . GLU A 1 89 ? 19.625 -11.617 -5.801 1 98.06 89 GLU A N 1
ATOM 691 C CA . GLU A 1 89 ? 19.234 -11.305 -4.43 1 98.06 89 GLU A CA 1
ATOM 692 C C . GLU A 1 89 ? 17.766 -10.875 -4.363 1 98.06 89 GLU A C 1
ATOM 694 O O . GLU A 1 89 ? 17.078 -11.156 -3.385 1 98.06 89 GLU A O 1
ATOM 699 N N . ASP A 1 90 ? 17.359 -10.133 -5.398 1 98.44 90 ASP A N 1
ATOM 700 C CA . ASP A 1 90 ? 15.961 -9.719 -5.457 1 98.44 90 ASP A CA 1
ATOM 701 C C . ASP A 1 90 ? 15.023 -10.922 -5.402 1 98.44 90 ASP A C 1
ATOM 703 O O . ASP A 1 90 ? 13.977 -10.867 -4.75 1 98.44 90 ASP A O 1
ATOM 707 N N . LYS A 1 91 ? 15.336 -11.953 -6.137 1 98.5 91 LYS A N 1
ATOM 708 C CA . LYS A 1 91 ? 14.523 -13.164 -6.098 1 98.5 91 LYS A CA 1
ATOM 709 C C . LYS A 1 91 ? 14.469 -13.742 -4.688 1 98.5 91 LYS A C 1
ATOM 711 O O . LYS A 1 91 ? 13.398 -14.117 -4.203 1 98.5 91 LYS A O 1
ATOM 716 N N . GLU A 1 92 ? 15.586 -13.781 -4.074 1 98.25 92 GLU A N 1
ATOM 717 C CA . GLU A 1 92 ? 15.672 -14.312 -2.721 1 98.25 92 GLU A CA 1
ATOM 718 C C . GLU A 1 92 ? 14.867 -13.469 -1.738 1 98.25 92 GLU A C 1
ATOM 720 O O . GLU A 1 92 ? 14.078 -14.008 -0.954 1 98.25 92 GLU A O 1
ATOM 725 N N . VAL A 1 93 ? 15.062 -12.18 -1.781 1 98.69 93 VAL A N 1
ATOM 726 C CA . VAL A 1 93 ? 14.422 -11.273 -0.835 1 98.69 93 VAL A CA 1
ATOM 727 C C . VAL A 1 93 ? 12.922 -11.242 -1.084 1 98.69 93 VAL A C 1
ATOM 729 O O . VAL A 1 93 ? 12.133 -11.133 -0.142 1 98.69 93 VAL A O 1
ATOM 732 N N . SER A 1 94 ? 12.492 -11.297 -2.361 1 98.81 94 SER A N 1
ATOM 733 C CA . SER A 1 94 ? 11.055 -11.344 -2.641 1 98.81 94 SER A CA 1
ATOM 734 C C . SER A 1 94 ? 10.406 -12.539 -1.953 1 98.81 94 SER A C 1
ATOM 736 O O . SER A 1 94 ? 9.297 -12.43 -1.429 1 98.81 94 SER A O 1
ATOM 738 N N . LYS A 1 95 ? 11.047 -13.688 -1.989 1 98.81 95 LYS A N 1
ATOM 739 C CA . LYS A 1 95 ? 10.531 -14.875 -1.317 1 98.81 95 LYS A CA 1
ATOM 740 C C . LYS A 1 95 ? 10.477 -14.672 0.194 1 98.81 95 LYS A C 1
ATOM 742 O O . LYS A 1 95 ? 9.469 -15 0.832 1 98.81 95 LYS A O 1
ATOM 747 N N . ILE A 1 96 ? 11.531 -14.133 0.76 1 98.81 96 ILE A N 1
ATOM 748 C CA . ILE A 1 96 ? 11.609 -13.875 2.193 1 98.81 96 ILE A CA 1
ATOM 749 C C . ILE A 1 96 ? 10.461 -12.945 2.607 1 98.81 96 ILE A C 1
ATOM 751 O O . ILE A 1 96 ? 9.805 -13.18 3.621 1 98.81 96 ILE A O 1
ATOM 755 N N . MET A 1 97 ? 10.227 -11.922 1.778 1 98.88 97 MET A N 1
ATOM 756 C CA . MET A 1 97 ? 9.172 -10.961 2.084 1 98.88 97 MET A CA 1
ATOM 757 C C . MET A 1 97 ? 7.797 -11.609 1.985 1 98.88 97 MET A C 1
ATOM 759 O O . MET A 1 97 ? 6.93 -11.375 2.828 1 98.88 97 MET A O 1
ATOM 763 N N . ALA A 1 98 ? 7.586 -12.422 0.955 1 98.94 98 ALA A N 1
ATOM 764 C CA . ALA A 1 98 ? 6.32 -13.141 0.812 1 98.94 98 ALA A CA 1
ATOM 765 C C . ALA A 1 98 ? 6.082 -14.07 2 1 98.94 98 ALA A C 1
ATOM 767 O O . ALA A 1 98 ? 4.984 -14.094 2.566 1 98.94 98 ALA A O 1
ATOM 768 N N . GLU A 1 99 ? 7.055 -14.781 2.391 1 98.88 99 GLU A N 1
ATOM 769 C CA . GLU A 1 99 ? 6.934 -15.711 3.512 1 98.88 99 GLU A CA 1
ATOM 770 C C . GLU A 1 99 ? 6.656 -14.969 4.816 1 98.88 99 GLU A C 1
ATOM 772 O O . GLU A 1 99 ? 5.883 -15.438 5.652 1 98.88 99 GLU A O 1
ATOM 777 N N . ALA A 1 100 ? 7.332 -13.875 4.984 1 98.88 100 ALA A N 1
ATOM 778 C CA . ALA A 1 100 ? 7.148 -13.086 6.199 1 98.88 100 ALA A CA 1
ATOM 779 C C . ALA A 1 100 ? 5.715 -12.586 6.316 1 98.88 100 ALA A C 1
ATOM 781 O O . ALA A 1 100 ? 5.09 -12.711 7.375 1 98.88 100 ALA A O 1
ATOM 782 N N . VAL A 1 101 ? 5.207 -11.992 5.227 1 98.88 101 VAL A N 1
ATOM 783 C CA . VAL A 1 101 ? 3.855 -11.445 5.305 1 98.88 101 VAL A CA 1
ATOM 784 C C . VAL A 1 101 ? 2.848 -12.586 5.453 1 98.88 101 VAL A C 1
ATOM 786 O O . VAL A 1 101 ? 1.821 -12.438 6.121 1 98.88 101 VAL A O 1
ATOM 789 N N . LYS A 1 102 ? 3.111 -13.719 4.852 1 98.81 102 LYS A N 1
ATOM 790 C CA . LYS A 1 102 ? 2.254 -14.883 5.051 1 98.81 102 LYS A CA 1
ATOM 791 C C . LYS A 1 102 ? 2.201 -15.281 6.52 1 98.81 102 LYS A C 1
ATOM 793 O O . LYS A 1 102 ? 1.126 -15.562 7.055 1 98.81 102 LYS A O 1
ATOM 798 N N . LYS A 1 103 ? 3.355 -15.336 7.082 1 98.62 103 LYS A N 1
ATOM 799 C CA . LYS A 1 103 ? 3.451 -15.734 8.484 1 98.62 103 LYS A CA 1
ATOM 800 C C . LYS A 1 103 ? 2.699 -14.75 9.383 1 98.62 103 LYS A C 1
ATOM 802 O O . LYS A 1 103 ? 1.972 -15.164 10.289 1 98.62 103 LYS A O 1
ATOM 807 N N . ILE A 1 104 ? 2.848 -13.445 9.125 1 98.44 104 ILE A N 1
ATOM 808 C CA . ILE A 1 104 ? 2.277 -12.398 9.961 1 98.44 104 ILE A CA 1
ATOM 809 C C . ILE A 1 104 ? 0.756 -12.398 9.836 1 98.44 104 ILE A C 1
ATOM 811 O O . ILE A 1 104 ? 0.041 -12.164 10.812 1 98.44 104 ILE A O 1
ATOM 815 N N . THR A 1 105 ? 0.232 -12.75 8.641 1 98.38 105 THR A N 1
ATOM 816 C CA . THR A 1 105 ? -1.188 -12.547 8.383 1 98.38 105 THR A CA 1
ATOM 817 C C . THR A 1 105 ? -1.927 -13.883 8.352 1 98.38 105 THR A C 1
ATOM 819 O O . THR A 1 105 ? -3.158 -13.922 8.352 1 98.38 105 THR A O 1
ATOM 822 N N . CYS A 1 106 ? -1.171 -15.016 8.227 1 98.19 106 CYS A N 1
ATOM 823 C CA . CYS A 1 106 ? -1.722 -16.359 8.117 1 98.19 106 CYS A CA 1
ATOM 824 C C . CYS A 1 106 ? -2.605 -16.484 6.883 1 98.19 106 CYS A C 1
ATOM 826 O O . CYS A 1 106 ? -3.607 -17.203 6.906 1 98.19 106 CYS A O 1
ATOM 82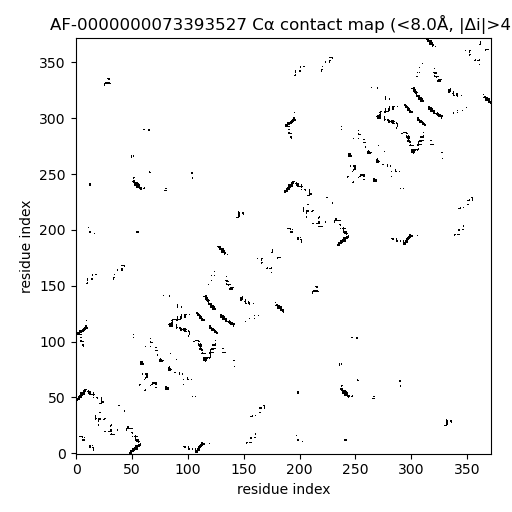8 N N . CYS A 1 107 ? -2.287 -15.719 5.867 1 98.44 107 CYS A N 1
ATOM 829 C CA . CYS A 1 107 ? -3.09 -15.758 4.648 1 98.44 107 CYS A CA 1
ATOM 830 C C . CYS A 1 107 ? -2.82 -17.031 3.854 1 98.44 107 CYS A C 1
ATOM 832 O O . CYS A 1 107 ? -1.92 -17.797 4.191 1 98.44 107 CYS A O 1
ATOM 834 N N . ASP A 1 108 ? -3.646 -17.297 2.844 1 98.75 108 ASP A N 1
ATOM 835 C CA . ASP A 1 108 ? -3.523 -18.484 1.993 1 98.75 108 ASP A CA 1
ATOM 836 C C . ASP A 1 108 ? -2.477 -18.266 0.903 1 98.75 108 ASP A C 1
ATOM 838 O O . ASP A 1 108 ? -1.758 -19.203 0.532 1 98.75 108 ASP A O 1
ATOM 842 N N . ILE A 1 109 ? -2.426 -17.094 0.319 1 98.94 109 ILE A N 1
ATOM 843 C CA . ILE A 1 109 ? -1.496 -16.719 -0.736 1 98.94 109 ILE A CA 1
ATOM 844 C C . ILE A 1 109 ? -0.764 -15.438 -0.337 1 98.94 109 ILE A C 1
ATOM 846 O O . ILE A 1 109 ? -1.393 -14.445 0.056 1 98.94 109 ILE A O 1
ATOM 850 N N . ALA A 1 110 ? 0.521 -15.461 -0.37 1 98.94 110 ALA A N 1
ATOM 851 C CA . ALA A 1 110 ? 1.334 -14.289 -0.085 1 98.94 110 ALA A CA 1
ATOM 852 C C . ALA A 1 110 ? 2.209 -13.922 -1.281 1 98.94 110 ALA A C 1
ATOM 854 O O . ALA A 1 110 ? 2.711 -14.805 -1.982 1 98.94 110 ALA A O 1
ATOM 855 N N . ILE A 1 111 ? 2.383 -12.648 -1.498 1 99 111 ILE A N 1
ATOM 856 C CA . ILE A 1 111 ? 3.16 -12.148 -2.629 1 99 111 ILE A CA 1
ATOM 857 C C . ILE A 1 111 ? 4.27 -11.234 -2.127 1 99 111 ILE A C 1
ATOM 859 O O . ILE A 1 111 ? 4.035 -10.367 -1.277 1 99 111 ILE A O 1
ATOM 863 N N . GLY A 1 112 ? 5.445 -11.422 -2.559 1 98.94 112 GLY A N 1
ATOM 864 C CA . GLY A 1 112 ? 6.574 -10.547 -2.312 1 98.94 112 GLY A CA 1
ATOM 865 C C . GLY A 1 112 ? 7.23 -10.039 -3.586 1 98.94 112 GLY A C 1
ATOM 866 O O . GLY A 1 112 ? 7.41 -10.797 -4.539 1 98.94 112 GLY A O 1
ATOM 867 N N . THR A 1 113 ? 7.512 -8.727 -3.686 1 98.94 113 THR A N 1
ATOM 868 C CA . THR A 1 113 ? 8.242 -8.18 -4.824 1 98.94 113 THR A CA 1
ATOM 869 C C . THR A 1 113 ? 9.383 -7.289 -4.352 1 98.94 113 THR A C 1
ATOM 871 O O . THR A 1 113 ? 9.242 -6.551 -3.375 1 98.94 113 THR A O 1
ATOM 874 N N . THR A 1 114 ? 10.516 -7.387 -4.961 1 98.62 114 THR A N 1
ATOM 875 C CA . THR A 1 114 ? 11.688 -6.566 -4.68 1 98.62 114 THR A CA 1
ATOM 876 C C . THR A 1 114 ? 12.508 -6.348 -5.949 1 98.62 114 THR A C 1
ATOM 878 O O . THR A 1 114 ? 12.648 -7.258 -6.77 1 98.62 114 THR A O 1
ATOM 881 N N . ALA A 1 115 ? 12.977 -5.117 -6.137 1 97.81 115 ALA A N 1
ATOM 882 C CA . ALA A 1 115 ? 13.852 -4.852 -7.273 1 97.81 115 ALA A CA 1
ATOM 883 C C . ALA A 1 115 ? 14.891 -3.785 -6.926 1 97.81 115 ALA A C 1
ATOM 885 O O . ALA A 1 115 ? 14.594 -2.834 -6.199 1 97.81 115 ALA A O 1
ATOM 886 N N . GLY A 1 116 ? 16.062 -3.908 -7.383 1 97.38 116 GLY A N 1
ATOM 887 C CA . GLY A 1 116 ? 17.156 -2.947 -7.418 1 97.38 116 GLY A CA 1
ATOM 888 C C . GLY A 1 116 ? 17.812 -2.838 -8.781 1 97.38 116 GLY A C 1
ATOM 889 O O . GLY A 1 116 ? 17.375 -2.049 -9.625 1 97.38 116 GLY A O 1
ATOM 890 N N . ILE A 1 117 ? 18.703 -3.74 -9.039 1 98 117 ILE A N 1
ATOM 891 C CA . ILE A 1 117 ? 19.375 -3.826 -10.336 1 98 117 ILE A CA 1
ATOM 892 C C . ILE A 1 117 ? 18.891 -5.074 -11.07 1 98 117 ILE A C 1
ATOM 894 O O . ILE A 1 117 ? 18.969 -6.184 -10.539 1 98 117 ILE A O 1
ATOM 898 N N . GLY A 1 118 ? 18.484 -4.863 -12.344 1 98.31 118 GLY A N 1
ATOM 899 C CA . GLY A 1 118 ? 18.016 -5.988 -13.133 1 98.31 118 GLY A CA 1
ATOM 900 C C . GLY A 1 118 ? 16.5 -6.031 -13.258 1 98.31 118 GLY A C 1
ATOM 901 O O . GLY A 1 118 ? 15.852 -4.992 -13.383 1 98.31 118 GLY A O 1
ATOM 902 N N . ARG A 1 119 ? 15.898 -7.223 -13.359 1 98.75 119 ARG A N 1
ATOM 903 C CA . ARG A 1 119 ? 14.484 -7.383 -13.688 1 98.75 119 ARG A CA 1
ATOM 904 C C . ARG A 1 119 ? 13.625 -7.363 -12.422 1 98.75 119 ARG A C 1
ATOM 906 O O . ARG A 1 119 ? 12.406 -7.199 -12.5 1 98.75 119 ARG A O 1
ATOM 913 N N . GLY A 1 120 ? 14.258 -7.484 -11.25 1 98.5 120 GLY A N 1
ATOM 914 C CA . GLY A 1 120 ? 13.523 -7.602 -10 1 98.5 120 GLY A CA 1
ATOM 915 C C . GLY A 1 120 ? 13.023 -9.008 -9.727 1 98.5 120 GLY A C 1
ATOM 916 O O . GLY A 1 120 ? 13.039 -9.859 -10.617 1 98.5 120 GLY A O 1
ATOM 917 N N . GLY A 1 121 ? 12.695 -9.289 -8.508 1 98.81 121 GLY A N 1
ATOM 918 C CA . GLY A 1 121 ? 12.156 -10.578 -8.078 1 98.81 121 GLY A CA 1
ATOM 919 C C . GLY A 1 121 ? 10.703 -10.508 -7.672 1 98.81 121 GLY A C 1
ATOM 920 O O . GLY A 1 121 ? 10.258 -9.523 -7.078 1 98.81 121 GLY A O 1
ATOM 921 N N . ILE A 1 122 ? 9.922 -11.508 -8.023 1 98.94 122 ILE A N 1
ATOM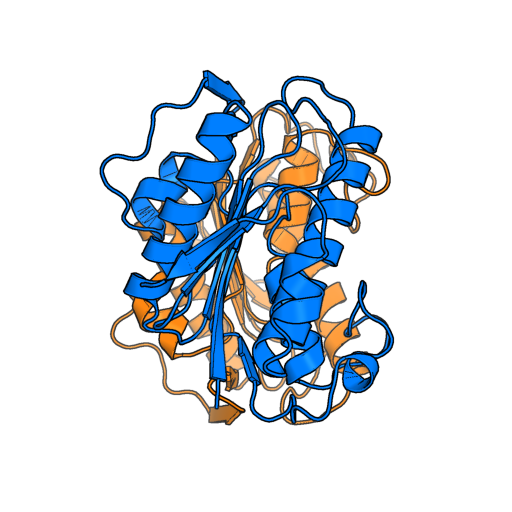 922 C CA . ILE A 1 122 ? 8.523 -11.703 -7.656 1 98.94 122 ILE A CA 1
ATOM 923 C C . ILE A 1 122 ? 8.32 -13.109 -7.113 1 98.94 122 ILE A C 1
ATOM 925 O O . ILE A 1 122 ? 8.742 -14.086 -7.738 1 98.94 122 ILE A O 1
ATOM 929 N N . SER A 1 123 ? 7.742 -13.211 -5.969 1 98.94 123 SER A N 1
ATOM 930 C CA . SER A 1 123 ? 7.445 -14.523 -5.391 1 98.94 123 SER A CA 1
ATOM 931 C C . SER A 1 123 ? 5.984 -14.617 -4.965 1 98.94 123 SER A C 1
ATOM 933 O O . SER A 1 123 ? 5.43 -13.664 -4.414 1 98.94 123 SER A O 1
ATOM 935 N N . VAL A 1 124 ? 5.332 -15.672 -5.316 1 98.94 124 VAL A N 1
ATOM 936 C CA . VAL A 1 124 ? 4.004 -16.047 -4.836 1 98.94 124 VAL A CA 1
ATOM 937 C C . VAL A 1 124 ? 4.102 -17.312 -3.994 1 98.94 124 VAL A C 1
ATOM 939 O O . VAL A 1 124 ? 4.523 -18.359 -4.488 1 98.94 124 VAL A O 1
ATOM 942 N N . VAL A 1 125 ? 3.715 -17.203 -2.73 1 98.94 125 VAL A N 1
ATOM 943 C CA . VAL A 1 125 ? 3.873 -18.312 -1.798 1 98.94 125 VAL A CA 1
ATOM 944 C C . VAL A 1 125 ? 2.502 -18.812 -1.341 1 98.94 125 VAL A C 1
ATOM 946 O O . VAL A 1 125 ? 1.671 -18.016 -0.891 1 98.94 125 VAL A O 1
ATOM 949 N N . THR A 1 126 ? 2.195 -20.016 -1.48 1 98.69 126 THR A N 1
ATOM 950 C CA . THR A 1 126 ? 1.032 -20.703 -0.933 1 98.69 126 THR A CA 1
ATOM 951 C C . THR A 1 126 ? 1.46 -21.812 0.028 1 98.69 126 THR A C 1
ATOM 953 O O . THR A 1 126 ? 2.65 -21.984 0.299 1 98.69 126 THR A O 1
ATOM 956 N N . ASN A 1 127 ? 0.437 -22.516 0.631 1 97.69 127 ASN A N 1
ATOM 957 C CA . ASN A 1 127 ? 0.769 -23.672 1.474 1 97.69 127 ASN A CA 1
ATOM 958 C C . ASN A 1 127 ? 1.404 -24.797 0.665 1 97.69 127 ASN A C 1
ATOM 960 O O . ASN A 1 127 ? 2.217 -25.562 1.188 1 97.69 127 ASN A O 1
ATOM 964 N N . ASP A 1 128 ? 1.139 -24.875 -0.646 1 97.25 128 ASP A N 1
ATOM 965 C CA . ASP A 1 128 ? 1.492 -26.031 -1.451 1 97.25 128 ASP A CA 1
ATOM 966 C C . ASP A 1 128 ? 2.723 -25.75 -2.311 1 97.25 128 ASP A C 1
ATOM 968 O O . ASP A 1 128 ? 3.471 -26.672 -2.65 1 97.25 128 ASP A O 1
ATOM 972 N N . CYS A 1 129 ? 2.893 -24.5 -2.674 1 98.31 129 CYS A N 1
ATOM 973 C CA . CYS A 1 129 ? 4.004 -24.234 -3.578 1 98.31 129 CYS A CA 1
ATOM 974 C C . CYS A 1 129 ? 4.488 -22.797 -3.439 1 98.31 129 CYS A C 1
ATOM 976 O O . CYS A 1 129 ? 3.803 -21.953 -2.85 1 98.31 129 CYS A O 1
ATOM 978 N N . THR A 1 130 ? 5.625 -22.578 -3.893 1 98.81 130 THR A N 1
ATOM 979 C CA . THR A 1 130 ? 6.227 -21.266 -4.086 1 98.81 130 THR A CA 1
ATOM 980 C C . THR A 1 130 ? 6.566 -21.031 -5.555 1 98.81 130 THR A C 1
ATOM 982 O O . THR A 1 130 ? 7.242 -21.859 -6.176 1 98.81 130 THR A O 1
ATOM 985 N N . ILE A 1 131 ? 6.07 -19.984 -6.09 1 98.94 131 ILE A N 1
ATOM 986 C CA . ILE A 1 131 ? 6.387 -19.578 -7.449 1 98.94 131 ILE A CA 1
ATOM 987 C C . ILE A 1 131 ? 7.348 -18.391 -7.414 1 98.94 131 ILE A C 1
ATOM 989 O O . ILE A 1 131 ? 7.074 -17.375 -6.77 1 98.94 131 ILE A O 1
ATOM 993 N N . ILE A 1 132 ? 8.492 -18.516 -8.023 1 98.88 132 ILE A N 1
ATOM 994 C CA . ILE A 1 132 ? 9.492 -17.453 -8.094 1 98.88 132 ILE A CA 1
ATOM 995 C C . ILE A 1 132 ? 9.703 -17.047 -9.547 1 98.88 132 ILE A C 1
ATOM 997 O O . ILE A 1 132 ? 9.852 -17.891 -10.43 1 98.88 132 ILE A O 1
ATOM 1001 N N . THR A 1 133 ? 9.68 -15.766 -9.836 1 98.88 133 THR A N 1
ATOM 1002 C CA . THR A 1 133 ? 9.891 -15.25 -11.18 1 98.88 133 THR A CA 1
ATOM 1003 C C . THR A 1 133 ? 10.469 -13.836 -11.133 1 98.88 133 THR A C 1
ATOM 1005 O O . THR A 1 133 ? 10.898 -13.375 -10.07 1 98.88 133 THR A O 1
ATOM 1008 N N . THR A 1 134 ? 10.656 -13.203 -12.203 1 98.88 134 THR A N 1
ATOM 1009 C CA . THR A 1 134 ? 11.07 -11.812 -12.375 1 98.88 134 THR A CA 1
ATOM 1010 C C . THR A 1 134 ? 10.102 -11.07 -13.297 1 98.88 134 THR A C 1
ATOM 1012 O O . THR A 1 134 ? 9.242 -11.688 -13.922 1 98.88 134 THR A O 1
ATOM 1015 N N . SER A 1 135 ? 10.195 -9.75 -13.281 1 98.75 135 SER A N 1
ATOM 1016 C CA . SER A 1 135 ? 9.648 -9.062 -14.453 1 98.75 135 SER A CA 1
ATOM 1017 C C . SER A 1 135 ? 10.438 -9.414 -15.711 1 98.75 135 SER A C 1
ATOM 1019 O O . SER A 1 135 ? 11.422 -10.148 -15.648 1 98.75 135 SER A O 1
ATOM 1021 N N . ASP A 1 136 ? 9.984 -8.938 -16.859 1 98.62 136 ASP A N 1
ATOM 1022 C CA . ASP A 1 136 ? 10.695 -9.172 -18.109 1 98.62 136 ASP A CA 1
ATOM 1023 C C . ASP A 1 136 ? 11.438 -7.922 -18.562 1 98.62 136 ASP A C 1
ATOM 1025 O O . ASP A 1 136 ? 11.945 -7.871 -19.688 1 98.62 136 ASP A O 1
ATOM 1029 N N . VAL A 1 137 ? 11.43 -6.898 -17.812 1 98.56 137 VAL A N 1
ATOM 1030 C CA . VAL A 1 137 ? 12.031 -5.609 -18.141 1 98.56 137 VAL A CA 1
ATOM 1031 C C . VAL A 1 137 ? 13.148 -5.293 -17.156 1 98.56 137 VAL A C 1
ATOM 1033 O O . VAL A 1 137 ? 12.984 -5.441 -15.938 1 98.56 137 VAL A O 1
ATOM 1036 N N . THR A 1 138 ? 14.32 -4.883 -17.656 1 98.31 138 THR A N 1
ATOM 1037 C CA . THR A 1 138 ? 15.453 -4.516 -16.812 1 98.31 138 THR A CA 1
ATOM 1038 C C . THR A 1 138 ? 15.43 -3.027 -16.484 1 98.31 138 THR A C 1
ATOM 1040 O O . THR A 1 138 ? 15.055 -2.207 -17.328 1 98.31 138 THR A O 1
ATOM 1043 N N . SER A 1 139 ? 15.789 -2.73 -15.312 1 98.12 139 SER A N 1
ATOM 1044 C CA . SER A 1 139 ? 15.992 -1.354 -14.875 1 98.12 139 SER A CA 1
ATOM 1045 C C . SER A 1 139 ? 17.016 -1.282 -13.742 1 98.12 139 SER A C 1
ATOM 1047 O O . SER A 1 139 ? 17.438 -2.312 -13.211 1 98.12 139 SER A O 1
ATOM 1049 N N . ASP A 1 140 ? 17.5 -0.098 -13.477 1 97.81 140 ASP A N 1
ATOM 1050 C CA . ASP A 1 140 ? 18.469 0.17 -12.422 1 97.81 140 ASP A CA 1
ATOM 1051 C C . ASP A 1 140 ? 17.984 1.289 -11.5 1 97.81 140 ASP A C 1
ATOM 1053 O O . ASP A 1 140 ? 17.969 2.457 -11.891 1 97.81 140 ASP A O 1
ATOM 1057 N N . LEU A 1 141 ? 17.656 0.878 -10.258 1 96.88 141 LEU A N 1
ATOM 1058 C CA . LEU A 1 141 ? 17.078 1.804 -9.297 1 96.88 141 LEU A CA 1
ATOM 1059 C C . LEU A 1 141 ? 18.047 2.938 -8.977 1 96.88 141 LEU A C 1
ATOM 1061 O O . LEU A 1 141 ? 17.625 4.012 -8.531 1 96.88 141 LEU A O 1
ATOM 1065 N N . ARG A 1 142 ? 19.297 2.697 -9.188 1 95.56 142 ARG A N 1
ATOM 1066 C CA . ARG A 1 142 ? 20.328 3.691 -8.867 1 95.56 142 ARG A CA 1
ATOM 1067 C C . ARG A 1 142 ? 20.328 4.82 -9.891 1 95.56 142 ARG A C 1
ATOM 1069 O O . ARG A 1 142 ? 20.891 5.891 -9.641 1 95.56 142 ARG A O 1
ATOM 1076 N N . GLU A 1 143 ? 19.625 4.379 -10.984 1 91.81 143 GLU A N 1
ATOM 1077 C CA . GLU A 1 143 ? 19.531 5.375 -12.047 1 91.81 143 GLU A CA 1
ATOM 1078 C C . GLU A 1 143 ? 18.25 6.191 -11.93 1 91.81 143 GLU A C 1
ATOM 1080 O O . GLU A 1 143 ? 17.203 5.648 -11.594 1 91.81 143 GLU A O 1
ATOM 1085 N N . ASN A 1 144 ? 18.344 7.477 -11.758 1 85.75 144 ASN A N 1
ATOM 1086 C CA . ASN A 1 144 ? 17.141 8.305 -11.688 1 85.75 144 ASN A CA 1
ATOM 1087 C C . ASN A 1 144 ? 16.422 8.375 -13.031 1 85.75 144 ASN A C 1
ATOM 1089 O O . ASN A 1 144 ? 16.266 9.453 -13.602 1 85.75 144 ASN A O 1
ATOM 1093 N N . ASN A 1 145 ? 15.898 7.188 -13.539 1 94.88 145 ASN A N 1
ATOM 1094 C CA . ASN A 1 145 ? 15.133 7.055 -14.773 1 94.88 145 ASN A CA 1
ATOM 1095 C C . ASN A 1 145 ? 13.719 6.543 -14.516 1 94.88 145 ASN A C 1
ATOM 1097 O O . ASN A 1 145 ? 13.477 5.336 -14.547 1 94.88 145 ASN A O 1
ATOM 1101 N N . SER A 1 146 ? 12.836 7.43 -14.422 1 97.12 146 SER A N 1
ATOM 1102 C CA . SER A 1 146 ? 11.461 7.137 -14.039 1 97.12 146 SER A CA 1
ATOM 1103 C C . SER A 1 146 ? 10.773 6.246 -15.078 1 97.12 146 SER A C 1
ATOM 1105 O O . SER A 1 146 ? 9.977 5.379 -14.719 1 97.12 146 SER A O 1
ATOM 1107 N N . GLU A 1 147 ? 11.047 6.484 -16.312 1 97.62 147 GLU A N 1
ATOM 1108 C CA . GLU A 1 147 ? 10.391 5.738 -17.375 1 97.62 147 GLU A CA 1
ATOM 1109 C C . GLU A 1 147 ? 10.758 4.258 -17.328 1 97.62 147 GLU A C 1
ATOM 1111 O O . GLU A 1 147 ? 9.891 3.391 -17.438 1 97.62 147 GLU A O 1
ATOM 1116 N N . GLU A 1 148 ? 12.023 3.934 -17.203 1 97.88 148 GLU A N 1
ATOM 1117 C CA . GLU A 1 148 ? 12.461 2.545 -17.125 1 97.88 148 GLU A CA 1
ATOM 1118 C C . GLU A 1 148 ? 11.93 1.859 -15.875 1 97.88 148 GLU A C 1
ATOM 1120 O O . GLU A 1 148 ? 11.523 0.697 -15.914 1 97.88 148 GLU A O 1
ATOM 1125 N N . LEU A 1 149 ? 11.977 2.609 -14.781 1 98.12 149 LEU A N 1
ATOM 1126 C CA . LEU A 1 149 ? 11.445 2.072 -13.531 1 98.12 149 LEU A CA 1
ATOM 1127 C C . LEU A 1 149 ? 9.953 1.761 -13.664 1 98.12 149 LEU A C 1
ATOM 1129 O O . LEU A 1 149 ? 9.484 0.735 -13.172 1 98.12 149 LEU A O 1
ATOM 1133 N N . PHE A 1 150 ? 9.289 2.633 -14.352 1 98.44 150 PHE A N 1
ATOM 1134 C CA . PHE A 1 150 ? 7.859 2.457 -14.555 1 98.44 150 PHE A CA 1
ATOM 1135 C C . PHE A 1 150 ? 7.582 1.226 -15.414 1 98.44 150 PHE A C 1
ATOM 1137 O O . PHE A 1 150 ? 6.672 0.45 -15.117 1 98.44 150 PHE A O 1
ATOM 1144 N N . GLN A 1 151 ? 8.312 1.066 -16.484 1 98.5 151 GLN A N 1
ATOM 1145 C CA . GLN A 1 151 ? 8.125 -0.077 -17.375 1 98.5 151 GLN A CA 1
ATOM 1146 C C . GLN A 1 151 ? 8.359 -1.392 -16.625 1 98.5 151 GLN A C 1
ATOM 1148 O O . GLN A 1 151 ? 7.598 -2.348 -16.797 1 98.5 151 GLN A O 1
ATOM 1153 N N . ARG A 1 152 ? 9.414 -1.466 -15.852 1 98.62 152 ARG A N 1
ATOM 1154 C CA . ARG A 1 152 ? 9.664 -2.666 -15.062 1 98.62 152 ARG A CA 1
ATOM 1155 C C . ARG A 1 152 ? 8.531 -2.91 -14.07 1 98.62 152 ARG A C 1
ATOM 1157 O O . ARG A 1 152 ? 8.102 -4.051 -13.875 1 98.62 152 ARG A O 1
ATOM 1164 N N . GLN A 1 153 ? 8.062 -1.827 -13.383 1 98.56 153 GLN A N 1
ATOM 1165 C CA . GLN A 1 153 ? 6.969 -1.935 -12.43 1 98.56 153 GLN A CA 1
ATOM 1166 C C . GLN A 1 153 ? 5.715 -2.506 -13.086 1 98.56 153 GLN A C 1
ATOM 1168 O O . GLN A 1 153 ? 5.121 -3.461 -12.586 1 98.56 153 GLN A O 1
ATOM 1173 N N . GLU A 1 154 ? 5.332 -1.897 -14.188 1 98.5 154 GLU A N 1
ATOM 1174 C CA . GLU A 1 154 ? 4.113 -2.287 -14.891 1 98.5 154 GLU A CA 1
ATOM 1175 C C . GLU A 1 154 ? 4.18 -3.744 -15.344 1 98.5 154 GLU A C 1
ATOM 1177 O O . GLU A 1 154 ? 3.223 -4.5 -15.164 1 98.5 154 GLU A O 1
ATOM 1182 N N . ASN A 1 155 ? 5.305 -4.082 -15.906 1 98.69 155 ASN A N 1
ATOM 1183 C CA . ASN A 1 155 ? 5.5 -5.457 -16.359 1 98.69 155 ASN A CA 1
ATOM 1184 C C . ASN A 1 155 ? 5.402 -6.445 -15.203 1 98.69 155 ASN A C 1
ATOM 1186 O O . ASN A 1 155 ? 4.762 -7.492 -15.328 1 98.69 155 ASN A O 1
ATOM 1190 N N . GLY A 1 156 ? 6.09 -6.113 -14.109 1 98.81 156 GLY A N 1
ATOM 1191 C CA . GLY A 1 156 ? 6.059 -6.977 -12.938 1 98.81 156 GLY A CA 1
ATOM 1192 C C . GLY A 1 156 ? 4.668 -7.137 -12.352 1 98.81 156 GLY A C 1
ATOM 1193 O O . GLY A 1 156 ? 4.273 -8.242 -11.969 1 98.81 156 GLY A O 1
ATOM 1194 N N . ILE A 1 157 ? 3.896 -6.035 -12.266 1 98.88 157 ILE A N 1
ATOM 1195 C CA . ILE A 1 157 ? 2.541 -6.055 -11.727 1 98.88 157 ILE A CA 1
ATOM 1196 C C . ILE A 1 157 ? 1.66 -6.965 -12.578 1 98.88 157 ILE A C 1
ATOM 1198 O O . ILE A 1 157 ? 0.999 -7.867 -12.047 1 98.88 157 ILE A O 1
ATOM 1202 N N . GLU A 1 158 ? 1.643 -6.754 -13.844 1 98.56 158 GLU A N 1
ATOM 1203 C CA . GLU A 1 158 ? 0.79 -7.52 -14.742 1 98.56 158 GLU A CA 1
ATOM 1204 C C . GLU A 1 158 ? 1.123 -9.008 -14.688 1 98.56 158 GLU A C 1
ATOM 1206 O O . GLU A 1 158 ? 0.224 -9.852 -14.617 1 98.56 158 GLU A O 1
ATOM 1211 N N . LYS A 1 159 ? 2.398 -9.266 -14.727 1 98.69 159 LYS A N 1
ATOM 1212 C CA . LYS A 1 159 ? 2.832 -10.664 -14.695 1 98.69 159 LYS A CA 1
ATOM 1213 C C . LYS A 1 159 ? 2.402 -11.336 -13.398 1 98.69 159 LYS A C 1
ATOM 1215 O O . LYS A 1 159 ? 1.894 -12.461 -13.414 1 98.69 159 LYS A O 1
ATOM 1220 N N . CYS A 1 160 ? 2.625 -10.703 -12.281 1 98.88 160 CYS A N 1
ATOM 1221 C CA . CYS A 1 160 ? 2.281 -11.273 -10.977 1 98.88 160 CYS A CA 1
ATOM 1222 C C . CYS A 1 160 ? 0.782 -11.516 -10.875 1 98.88 160 CYS A C 1
ATOM 1224 O O . CYS A 1 160 ? 0.353 -12.578 -10.414 1 98.88 160 CYS A O 1
ATOM 1226 N N . ILE A 1 161 ? -0.046 -10.516 -11.273 1 98.81 161 ILE A N 1
ATOM 1227 C CA . ILE A 1 161 ? -1.495 -10.656 -11.188 1 98.81 161 ILE A CA 1
ATOM 1228 C C . ILE A 1 161 ? -1.952 -11.836 -12.047 1 98.81 161 ILE A C 1
ATOM 1230 O O . ILE A 1 161 ? -2.793 -12.633 -11.617 1 98.81 161 ILE A O 1
ATOM 1234 N N . LYS A 1 162 ? -1.41 -11.969 -13.242 1 98.56 162 LYS A N 1
ATOM 1235 C CA . LYS A 1 162 ? -1.747 -13.102 -14.094 1 98.56 162 LYS A CA 1
ATOM 1236 C C . LYS A 1 162 ? -1.429 -14.422 -13.398 1 98.56 162 LYS A C 1
ATOM 1238 O O . LYS A 1 162 ? -2.229 -15.359 -13.438 1 98.56 162 LYS A O 1
ATOM 1243 N N . ILE A 1 163 ? -0.261 -14.508 -12.805 1 98.88 163 ILE A N 1
ATOM 1244 C CA . ILE A 1 163 ? 0.137 -15.719 -12.102 1 98.88 163 ILE A CA 1
ATOM 1245 C C . ILE A 1 163 ? -0.891 -16.047 -11.016 1 98.88 163 ILE A C 1
ATOM 1247 O O . ILE A 1 163 ? -1.314 -17.188 -10.875 1 98.88 163 ILE A O 1
ATOM 1251 N N . VAL A 1 164 ? -1.322 -15.055 -10.25 1 98.88 164 VAL A N 1
ATOM 1252 C CA . VAL A 1 164 ? -2.271 -15.266 -9.156 1 98.88 164 VAL A CA 1
ATOM 1253 C C . VAL A 1 164 ? -3.611 -15.734 -9.727 1 98.88 164 VAL A C 1
ATOM 1255 O O . VAL A 1 164 ? -4.242 -16.641 -9.172 1 98.88 164 VAL A O 1
ATOM 1258 N N . LEU A 1 165 ? -4.055 -15.07 -10.828 1 98.75 165 LEU A N 1
ATOM 1259 C CA . LEU A 1 165 ? -5.32 -15.461 -11.438 1 98.75 165 LEU A CA 1
ATOM 1260 C C . LEU A 1 165 ? -5.262 -16.891 -11.953 1 98.75 165 LEU A C 1
ATOM 1262 O O . LEU A 1 165 ? -6.203 -17.672 -11.766 1 98.75 165 LEU A O 1
ATOM 1266 N N . PHE A 1 166 ? -4.156 -17.281 -12.602 1 98.81 166 PHE A N 1
ATOM 1267 C CA . PHE A 1 166 ? -3.979 -18.656 -13.031 1 98.81 166 PHE A CA 1
ATOM 1268 C C . PHE A 1 166 ? -3.951 -19.594 -11.836 1 98.81 166 PHE A C 1
ATOM 1270 O O . PHE A 1 166 ? -4.539 -20.688 -11.883 1 98.81 166 PHE A O 1
ATOM 1277 N N . LEU A 1 167 ? -3.24 -19.234 -10.805 1 98.75 167 LEU A N 1
ATOM 1278 C CA . LEU A 1 167 ? -3.137 -20.047 -9.594 1 98.75 167 LEU A CA 1
ATOM 1279 C C . LEU A 1 167 ? -4.516 -20.312 -9 1 98.75 167 LEU A C 1
ATOM 1281 O O . LEU A 1 167 ? -4.832 -21.438 -8.633 1 98.75 167 LEU A O 1
ATOM 1285 N N . LEU A 1 168 ? -5.367 -19.25 -8.883 1 98.5 168 LEU A N 1
ATOM 1286 C CA . LEU A 1 168 ? -6.711 -19.344 -8.32 1 98.5 168 LEU A CA 1
ATOM 1287 C C . LEU A 1 168 ? -7.586 -20.266 -9.164 1 98.5 168 LEU A C 1
ATOM 1289 O O . LEU A 1 168 ? -8.578 -20.812 -8.672 1 98.5 168 LEU A O 1
ATOM 1293 N N . ASN A 1 169 ? -7.223 -20.438 -10.375 1 98.38 169 ASN A N 1
ATOM 1294 C CA . ASN A 1 169 ? -7.984 -21.266 -11.297 1 98.38 169 ASN A CA 1
ATOM 1295 C C . ASN A 1 169 ? -7.277 -22.594 -11.562 1 98.38 169 ASN A C 1
ATOM 1297 O O . ASN A 1 169 ? -7.602 -23.297 -12.523 1 98.38 169 ASN A O 1
ATOM 1301 N N . ASP A 1 170 ? -6.258 -22.953 -10.836 1 97.5 170 ASP A N 1
ATOM 1302 C CA . ASP A 1 170 ? -5.516 -24.203 -10.891 1 97.5 170 ASP A CA 1
ATOM 1303 C C . ASP A 1 170 ? -4.914 -24.438 -12.281 1 97.5 170 ASP A C 1
ATOM 1305 O O . ASP A 1 170 ? -4.91 -25.547 -12.789 1 97.5 170 ASP A O 1
ATOM 1309 N N . ASP A 1 171 ? -4.551 -23.359 -12.898 1 98.19 171 ASP A N 1
ATOM 1310 C CA . ASP A 1 171 ? -3.955 -23.453 -14.227 1 98.19 171 ASP A CA 1
ATOM 1311 C C . ASP A 1 171 ? -2.436 -23.328 -14.156 1 98.19 171 ASP A C 1
ATOM 1313 O O . ASP A 1 171 ? -1.855 -22.391 -14.688 1 98.19 171 ASP A O 1
ATOM 1317 N N . PHE A 1 172 ? -1.754 -24.328 -13.688 1 97.88 172 PHE A N 1
ATOM 1318 C CA . PHE A 1 172 ? -0.309 -24.328 -13.492 1 97.88 172 PHE A CA 1
ATOM 1319 C C . PHE A 1 172 ? 0.417 -24.375 -14.836 1 97.88 172 PHE A C 1
ATOM 1321 O O . PHE A 1 172 ? 1.544 -23.891 -14.953 1 97.88 172 PHE A O 1
ATOM 1328 N N . ASP A 1 173 ? -0.253 -24.969 -15.836 1 98.06 173 ASP A N 1
ATOM 1329 C CA . ASP A 1 173 ? 0.365 -25.031 -17.156 1 98.06 173 ASP A CA 1
ATOM 1330 C C . ASP A 1 173 ? 0.625 -23.641 -17.719 1 98.06 173 ASP A C 1
ATOM 1332 O O . ASP A 1 173 ? 1.694 -23.375 -18.266 1 98.06 173 ASP A O 1
ATOM 1336 N N . SER A 1 174 ? -0.375 -22.75 -17.562 1 98.5 174 SER A N 1
ATOM 1337 C CA . SER A 1 174 ? -0.211 -21.375 -18.031 1 98.5 174 SER A CA 1
ATOM 1338 C C . SER A 1 174 ? 0.89 -20.672 -17.266 1 98.5 174 SER A C 1
ATOM 1340 O O . SER A 1 174 ? 1.634 -19.859 -17.828 1 98.5 174 SER A O 1
ATOM 1342 N N . ILE A 1 175 ? 1.025 -20.906 -15.961 1 98.62 175 ILE A N 1
ATOM 1343 C CA . ILE A 1 175 ? 2.07 -20.312 -15.148 1 98.62 175 ILE A CA 1
ATOM 1344 C C . ILE A 1 175 ? 3.441 -20.781 -15.617 1 98.62 175 ILE A C 1
ATOM 1346 O O . ILE A 1 175 ? 4.348 -19.984 -15.844 1 98.62 175 ILE A O 1
ATOM 1350 N N . LYS A 1 176 ? 3.578 -22.062 -15.859 1 98.06 176 LYS A N 1
ATOM 1351 C CA . LYS A 1 176 ? 4.84 -22.672 -16.266 1 98.06 176 LYS A CA 1
ATOM 1352 C C . LYS A 1 176 ? 5.293 -22.156 -17.625 1 98.06 176 LYS A C 1
ATOM 1354 O O . LYS A 1 176 ? 6.488 -22.141 -17.922 1 98.06 176 LYS A O 1
ATOM 1359 N N . SER A 1 177 ? 4.371 -21.797 -18.438 1 98.12 177 SER A N 1
ATOM 1360 C CA . SER A 1 177 ? 4.68 -21.375 -19.797 1 98.12 177 SER A CA 1
ATOM 1361 C C . SER A 1 177 ? 5.227 -19.953 -19.812 1 98.12 177 SER A C 1
ATOM 1363 O O . SER A 1 177 ? 5.742 -19.484 -20.844 1 98.12 177 SER A O 1
ATOM 1365 N N . MET A 1 178 ? 5.172 -19.234 -18.719 1 98.19 178 MET A N 1
ATOM 1366 C CA . MET A 1 178 ? 5.66 -17.859 -18.656 1 98.19 178 MET A CA 1
ATOM 1367 C C . MET A 1 178 ? 7.18 -17.828 -18.531 1 98.19 178 MET A C 1
ATOM 1369 O O . MET A 1 178 ? 7.793 -18.781 -18.078 1 98.19 178 MET A O 1
ATOM 1373 N N . ASN A 1 179 ? 7.707 -16.672 -18.891 1 97.75 179 ASN A N 1
ATOM 1374 C CA . ASN A 1 179 ? 9.156 -16.5 -18.859 1 97.75 179 ASN A CA 1
ATOM 1375 C C . ASN A 1 179 ? 9.688 -16.5 -17.438 1 97.75 179 ASN A C 1
ATOM 1377 O O . ASN A 1 179 ? 9.102 -15.867 -16.547 1 97.75 179 ASN A O 1
ATOM 1381 N N . ASN A 1 180 ? 10.828 -17.234 -17.188 1 97.88 180 ASN A N 1
ATOM 1382 C CA . ASN A 1 180 ? 11.617 -17.141 -15.969 1 97.88 180 ASN A CA 1
ATOM 1383 C C . ASN A 1 180 ? 10.812 -17.562 -14.742 1 97.88 180 ASN A C 1
ATOM 1385 O O . ASN A 1 180 ? 10.914 -16.938 -13.68 1 97.88 180 ASN A O 1
ATOM 1389 N N . VAL A 1 181 ? 9.977 -18.547 -14.906 1 98.62 181 VAL A N 1
ATOM 1390 C CA . VAL A 1 181 ? 9.148 -19 -13.797 1 98.62 181 VAL A CA 1
ATOM 1391 C C . VAL A 1 181 ? 9.719 -20.297 -13.227 1 98.62 181 VAL A C 1
ATOM 1393 O O . VAL A 1 181 ? 10.023 -21.219 -13.969 1 98.62 181 VAL A O 1
ATOM 1396 N N . GLU A 1 182 ? 9.938 -20.312 -11.984 1 98.44 182 GLU A N 1
ATOM 1397 C CA . GLU A 1 182 ? 10.273 -21.516 -11.211 1 98.44 182 GLU A CA 1
ATOM 1398 C C . GLU A 1 182 ? 9.18 -21.844 -10.203 1 98.44 182 GLU A C 1
ATOM 1400 O O . GLU A 1 182 ? 8.711 -20.969 -9.477 1 98.44 182 GLU A O 1
ATOM 1405 N N . ILE A 1 183 ? 8.711 -23.078 -10.211 1 98.25 183 ILE A N 1
ATOM 1406 C CA . ILE A 1 183 ? 7.73 -23.547 -9.234 1 98.25 183 ILE A CA 1
ATOM 1407 C C . ILE A 1 183 ? 8.367 -24.578 -8.312 1 98.25 183 ILE A C 1
ATOM 1409 O O . ILE A 1 183 ? 8.891 -25.594 -8.773 1 98.25 183 ILE A O 1
ATOM 1413 N N . ILE A 1 184 ? 8.312 -24.266 -7.059 1 97.75 184 ILE A N 1
ATOM 1414 C CA . ILE A 1 184 ? 8.867 -25.156 -6.039 1 97.75 184 ILE A CA 1
ATOM 1415 C C . ILE A 1 184 ? 7.75 -25.703 -5.16 1 97.75 184 ILE A C 1
ATOM 1417 O O . ILE A 1 184 ? 6.934 -24.938 -4.633 1 97.75 184 ILE A O 1
ATOM 1421 N N . GLU A 1 185 ? 7.66 -27.031 -4.965 1 95.31 185 GLU A N 1
ATOM 1422 C CA . GLU A 1 185 ? 6.695 -27.625 -4.047 1 95.31 185 GLU A CA 1
ATOM 1423 C C . GLU A 1 185 ? 7.105 -27.406 -2.594 1 95.31 185 GLU A C 1
ATOM 1425 O O . GLU A 1 185 ? 8.289 -27.5 -2.256 1 95.31 185 GLU A O 1
ATOM 1430 N N . ASN A 1 186 ? 6.082 -26.984 -1.782 1 89.69 186 ASN A N 1
ATOM 1431 C CA . ASN A 1 186 ? 6.383 -26.75 -0.375 1 89.69 186 ASN A CA 1
ATOM 1432 C C . ASN A 1 186 ? 6.34 -28.047 0.433 1 89.69 186 ASN A C 1
ATOM 1434 O O . ASN A 1 186 ? 5.598 -28.969 0.094 1 89.69 186 ASN A O 1
ATOM 1438 N N . MET B 1 1 ? 17.078 13.617 7.648 1 93.06 1 MET B N 1
ATOM 1439 C CA . MET B 1 1 ? 16.031 13.062 6.797 1 93.06 1 MET B CA 1
ATOM 1440 C C . MET B 1 1 ? 14.742 12.852 7.582 1 93.06 1 MET B C 1
ATOM 1442 O O . MET B 1 1 ? 14.773 12.328 8.695 1 93.06 1 MET B O 1
ATOM 1446 N N . ILE B 1 2 ? 13.672 13.391 7.172 1 97.94 2 ILE B N 1
ATOM 1447 C CA . ILE B 1 2 ? 12.359 13.195 7.773 1 97.94 2 ILE B CA 1
ATOM 1448 C C . ILE B 1 2 ? 11.727 11.914 7.246 1 97.94 2 ILE B C 1
ATOM 1450 O O . ILE B 1 2 ? 11.57 11.734 6.035 1 97.94 2 ILE B O 1
ATOM 1454 N N . LYS B 1 3 ? 11.414 10.992 8.18 1 98.56 3 LYS B N 1
ATOM 1455 C CA . LYS B 1 3 ? 10.836 9.703 7.809 1 98.56 3 LYS B CA 1
ATOM 1456 C C . LYS B 1 3 ? 9.32 9.703 7.996 1 98.56 3 LYS B C 1
ATOM 1458 O O . LYS B 1 3 ? 8.82 10.141 9.031 1 98.56 3 LYS B O 1
ATOM 1463 N N . ILE B 1 4 ? 8.633 9.188 6.977 1 98.88 4 ILE B N 1
ATOM 1464 C CA . ILE B 1 4 ? 7.18 9.109 7.027 1 98.88 4 ILE B CA 1
ATOM 1465 C C . ILE B 1 4 ? 6.73 7.66 6.859 1 98.88 4 ILE B C 1
ATOM 1467 O O . ILE B 1 4 ? 7.305 6.914 6.062 1 98.88 4 ILE B O 1
ATOM 1471 N N . ALA B 1 5 ? 5.742 7.223 7.578 1 98.94 5 ALA B N 1
ATOM 1472 C CA . ALA B 1 5 ? 5.074 5.938 7.395 1 98.94 5 ALA B CA 1
ATOM 1473 C C . ALA B 1 5 ? 3.557 6.098 7.406 1 98.94 5 ALA B C 1
ATOM 1475 O O . ALA B 1 5 ? 3.023 6.969 8.102 1 98.94 5 ALA B O 1
ATOM 1476 N N . THR B 1 6 ? 2.895 5.324 6.594 1 98.94 6 THR B N 1
ATOM 1477 C CA . THR B 1 6 ? 1.444 5.461 6.527 1 98.94 6 THR B CA 1
ATOM 1478 C C . THR B 1 6 ? 0.764 4.113 6.746 1 98.94 6 THR B C 1
ATOM 1480 O O . THR B 1 6 ? 1.278 3.076 6.32 1 98.94 6 THR B O 1
ATOM 1483 N N . ALA B 1 7 ? -0.308 4.098 7.477 1 98.94 7 ALA B N 1
ATOM 1484 C CA . ALA B 1 7 ? -1.296 3.025 7.57 1 98.94 7 ALA B CA 1
ATOM 1485 C C . ALA B 1 7 ? -2.645 3.473 7.012 1 98.94 7 ALA B C 1
ATOM 1487 O O . ALA B 1 7 ? -3.363 4.242 7.652 1 98.94 7 ALA B O 1
ATOM 1488 N N . GLU B 1 8 ? -2.961 2.982 5.84 1 98.94 8 GLU B N 1
ATOM 1489 C CA . GLU B 1 8 ? -4.078 3.527 5.074 1 98.94 8 GLU B CA 1
ATOM 1490 C C . GLU B 1 8 ? -5.176 2.484 4.879 1 98.94 8 GLU B C 1
ATOM 1492 O O . GLU B 1 8 ? -4.887 1.304 4.668 1 98.94 8 GLU B O 1
ATOM 1497 N N . CYS B 1 9 ? -6.387 2.9 4.891 1 98.38 9 CYS B N 1
ATOM 1498 C CA . CYS B 1 9 ? -7.539 2.08 4.539 1 98.38 9 CYS B CA 1
ATOM 1499 C C . CYS B 1 9 ? -8.188 2.574 3.25 1 98.38 9 CYS B C 1
ATOM 1501 O O . CYS B 1 9 ? -7.789 2.17 2.156 1 98.38 9 CYS B O 1
ATOM 1503 N N . PHE B 1 10 ? -8.992 3.65 3.273 1 98.25 10 PHE B N 1
ATOM 1504 C CA . PHE B 1 10 ? -9.805 4.035 2.123 1 98.25 10 PHE B CA 1
ATOM 1505 C C . PHE B 1 10 ? -8.953 4.762 1.085 1 98.25 10 PHE B C 1
ATOM 1507 O O . PHE B 1 10 ? -9.398 4.98 -0.044 1 98.25 10 PHE B O 1
ATOM 1514 N N . THR B 1 11 ? -7.719 5.129 1.463 1 98.75 11 THR B N 1
ATOM 1515 C CA . THR B 1 11 ? -6.816 5.797 0.532 1 98.75 11 THR B CA 1
ATOM 1516 C C . THR B 1 11 ? -5.883 4.793 -0.135 1 98.75 11 THR B C 1
ATOM 1518 O O . THR B 1 11 ? -5.074 5.16 -0.988 1 98.75 11 THR B O 1
ATOM 1521 N N . HIS B 1 12 ? -5.941 3.529 0.246 1 98.56 12 HIS B N 1
ATOM 1522 C CA . HIS B 1 12 ? -5.383 2.365 -0.434 1 98.56 12 HIS B CA 1
ATOM 1523 C C . HIS B 1 12 ? -3.867 2.482 -0.57 1 98.56 12 HIS B C 1
ATOM 1525 O O . HIS B 1 12 ? -3.295 2.047 -1.572 1 98.56 12 HIS B O 1
ATOM 1531 N N . GLY B 1 13 ? -3.17 3.158 0.395 1 98.56 13 GLY B N 1
ATOM 1532 C CA . GLY B 1 13 ? -1.722 3.289 0.363 1 98.56 13 GLY B CA 1
ATOM 1533 C C . GLY B 1 13 ? -1.239 4.355 -0.603 1 98.56 13 GLY B C 1
ATOM 1534 O O . GLY B 1 13 ? -0.034 4.531 -0.789 1 98.56 13 GLY B O 1
ATOM 1535 N N . LYS B 1 14 ? -2.141 5.129 -1.217 1 98.62 14 LYS B N 1
ATOM 1536 C CA . LYS B 1 14 ? -1.794 6.078 -2.273 1 98.62 14 LYS B CA 1
ATOM 1537 C C . LYS B 1 14 ? -1.133 7.324 -1.697 1 98.62 14 LYS B C 1
ATOM 1539 O O . LYS B 1 14 ? -0.34 7.984 -2.375 1 98.62 14 LYS B O 1
ATOM 1544 N N . ILE B 1 15 ? -1.43 7.68 -0.442 1 98.88 15 ILE B N 1
ATOM 1545 C CA . ILE B 1 15 ? -0.77 8.82 0.19 1 98.88 15 ILE B CA 1
ATOM 1546 C C . ILE B 1 15 ? 0.729 8.547 0.302 1 98.88 15 ILE B C 1
ATOM 1548 O O . ILE B 1 15 ? 1.547 9.359 -0.129 1 98.88 15 ILE B O 1
ATOM 1552 N N . GLY B 1 16 ? 1.061 7.359 0.869 1 98.81 16 GLY B N 1
ATOM 1553 C CA . GLY B 1 16 ? 2.463 7 0.993 1 98.81 16 GLY B CA 1
ATOM 1554 C C . GLY B 1 16 ? 3.184 6.934 -0.341 1 98.81 16 GLY B C 1
ATOM 1555 O O . GLY B 1 16 ? 4.332 7.359 -0.454 1 98.81 16 GLY B O 1
ATOM 1556 N N . ARG B 1 17 ? 2.523 6.457 -1.331 1 98.44 17 ARG B N 1
ATOM 1557 C CA . ARG B 1 17 ? 3.113 6.352 -2.66 1 98.44 17 ARG B CA 1
ATOM 1558 C C . ARG B 1 17 ? 3.402 7.727 -3.246 1 98.44 17 ARG B C 1
ATOM 1560 O O . ARG B 1 17 ? 4.438 7.934 -3.885 1 98.44 17 ARG B O 1
ATOM 1567 N N . GLU B 1 18 ? 2.424 8.625 -3.115 1 98.5 18 GLU B N 1
ATOM 1568 C CA . GLU B 1 18 ? 2.596 9.984 -3.607 1 98.5 18 GLU B CA 1
ATOM 1569 C C . GLU B 1 18 ? 3.783 10.672 -2.934 1 98.5 18 GLU B C 1
ATOM 1571 O O . GLU B 1 18 ? 4.605 11.297 -3.604 1 98.5 18 GLU B O 1
ATOM 1576 N N . LEU B 1 19 ? 3.867 10.531 -1.629 1 98.62 19 LEU B N 1
ATOM 1577 C CA . LEU B 1 19 ? 4.953 11.148 -0.875 1 98.62 19 LEU B CA 1
ATOM 1578 C C . LEU B 1 19 ? 6.293 10.523 -1.247 1 98.62 19 LEU B C 1
ATOM 1580 O O . LEU B 1 19 ? 7.312 11.219 -1.291 1 98.62 19 LEU B O 1
ATOM 1584 N N . HIS B 1 20 ? 6.289 9.234 -1.524 1 98 20 HIS B N 1
ATOM 1585 C CA . HIS B 1 20 ? 7.488 8.547 -1.985 1 98 20 HIS B CA 1
ATOM 1586 C C . HIS B 1 20 ? 7.957 9.094 -3.328 1 98 20 HIS B C 1
ATOM 1588 O O . HIS B 1 20 ? 9.148 9.336 -3.521 1 98 20 HIS B O 1
ATOM 1594 N N . ALA B 1 21 ? 7.004 9.289 -4.23 1 97.44 21 ALA B N 1
ATOM 1595 C CA . ALA B 1 21 ? 7.34 9.844 -5.539 1 97.44 21 ALA B CA 1
ATOM 1596 C C . ALA B 1 21 ? 7.945 11.234 -5.402 1 97.44 21 ALA B C 1
ATOM 1598 O O . ALA B 1 21 ? 8.914 11.57 -6.086 1 97.44 21 ALA B O 1
ATOM 1599 N N . ILE B 1 22 ? 7.395 12.031 -4.539 1 97.25 22 ILE B N 1
ATOM 1600 C CA . ILE B 1 22 ? 7.902 13.375 -4.273 1 97.25 22 ILE B CA 1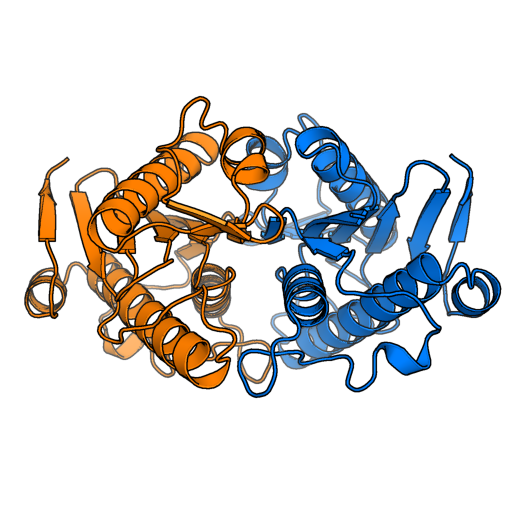
ATOM 1601 C C . ILE B 1 22 ? 9.32 13.289 -3.717 1 97.25 22 ILE B C 1
ATOM 1603 O O . ILE B 1 22 ? 10.234 13.961 -4.203 1 97.25 22 ILE B O 1
ATOM 1607 N N . ALA B 1 23 ? 9.508 12.43 -2.768 1 96.44 23 ALA B N 1
ATOM 1608 C CA . ALA B 1 23 ? 10.781 12.297 -2.068 1 96.44 23 ALA B CA 1
ATOM 1609 C C . ALA B 1 23 ? 11.883 11.836 -3.018 1 96.44 23 ALA B C 1
ATOM 1611 O O . ALA B 1 23 ? 13.047 12.234 -2.873 1 96.44 23 ALA B O 1
ATOM 1612 N N . GLN B 1 24 ? 11.508 10.984 -3.994 1 95.81 24 GLN B N 1
ATOM 1613 C CA . GLN B 1 24 ? 12.492 10.398 -4.895 1 95.81 24 GLN B CA 1
ATOM 1614 C C . GLN B 1 24 ? 12.648 11.234 -6.164 1 95.81 24 GLN B C 1
ATOM 1616 O O . GLN B 1 24 ? 13.531 10.969 -6.977 1 95.81 24 GLN B O 1
ATOM 1621 N N . GLY B 1 25 ? 11.789 12.203 -6.324 1 94.31 25 GLY B N 1
ATOM 1622 C CA . GLY B 1 25 ? 11.836 13.031 -7.52 1 94.31 25 GLY B CA 1
ATOM 1623 C C . GLY B 1 25 ? 11.406 12.297 -8.773 1 94.31 25 GLY B C 1
ATOM 1624 O O . GLY B 1 25 ? 11.914 12.555 -9.859 1 94.31 25 GLY B O 1
ATOM 1625 N N . TYR B 1 26 ? 10.523 11.289 -8.602 1 95.75 26 TYR B N 1
ATOM 1626 C CA . TYR B 1 26 ? 10.031 10.547 -9.758 1 95.75 26 TYR B CA 1
ATOM 1627 C C . TYR B 1 26 ? 9.102 11.414 -10.609 1 95.75 26 TYR B C 1
ATOM 1629 O O . TYR B 1 26 ? 8.398 12.273 -10.086 1 95.75 26 TYR B O 1
ATOM 1637 N N . THR B 1 27 ? 9.133 11.164 -11.852 1 95.31 27 THR B N 1
ATOM 1638 C CA . THR B 1 27 ? 8.344 11.961 -12.789 1 95.31 27 THR B CA 1
ATOM 1639 C C . THR B 1 27 ? 7.559 11.055 -13.734 1 95.31 27 THR B C 1
ATOM 1641 O O . THR B 1 27 ? 7.711 9.836 -13.703 1 95.31 27 THR B O 1
ATOM 1644 N N . GLY B 1 28 ? 6.676 11.688 -14.5 1 94.88 28 GLY B N 1
ATOM 1645 C CA . GLY B 1 28 ? 5.895 10.938 -15.477 1 94.88 28 GLY B CA 1
ATOM 1646 C C . GLY B 1 28 ? 4.938 9.945 -14.836 1 94.88 28 GLY B C 1
ATOM 1647 O O . GLY B 1 28 ? 4.371 10.219 -13.773 1 94.88 28 GLY B O 1
ATOM 1648 N N . ASN B 1 29 ? 4.746 8.773 -15.422 1 93.81 29 ASN B N 1
ATOM 1649 C CA . ASN B 1 29 ? 3.793 7.773 -14.961 1 93.81 29 ASN B CA 1
ATOM 1650 C C . ASN B 1 29 ? 4.254 7.113 -13.664 1 93.81 29 ASN B C 1
ATOM 1652 O O . ASN B 1 29 ? 3.445 6.547 -12.93 1 93.81 29 ASN B O 1
ATOM 1656 N N . PHE B 1 30 ? 5.523 7.211 -13.445 1 95.19 30 PHE B N 1
ATOM 1657 C CA . PHE B 1 30 ? 6.09 6.625 -12.234 1 95.19 30 PHE B CA 1
ATOM 1658 C C . PHE B 1 30 ? 5.996 7.602 -11.062 1 95.19 30 PHE B C 1
ATOM 1660 O O . PHE B 1 30 ? 6.18 7.215 -9.906 1 95.19 30 PHE B O 1
ATOM 1667 N N . GLY B 1 31 ? 5.727 8.852 -11.406 1 91.94 31 GLY B N 1
ATOM 1668 C CA . GLY B 1 31 ? 5.801 9.953 -10.461 1 91.94 31 GLY B CA 1
ATOM 1669 C C . GLY B 1 31 ? 4.48 10.227 -9.766 1 91.94 31 GLY B C 1
ATOM 1670 O O . GLY B 1 31 ? 3.781 9.289 -9.359 1 91.94 31 GLY B O 1
ATOM 1671 N N . ARG B 1 32 ? 4.191 11.422 -9.477 1 92.5 32 ARG B N 1
ATOM 1672 C CA . ARG B 1 32 ? 3.094 11.93 -8.664 1 92.5 32 ARG B CA 1
ATOM 1673 C C . ARG B 1 32 ? 1.79 11.945 -9.461 1 92.5 32 ARG B C 1
ATOM 1675 O O . ARG B 1 32 ? 1.784 12.273 -10.648 1 92.5 32 ARG B O 1
ATOM 1682 N N . ASP B 1 33 ? 0.737 11.711 -8.734 1 93.06 33 ASP B N 1
ATOM 1683 C CA . ASP B 1 33 ? -0.586 11.719 -9.352 1 93.06 33 ASP B CA 1
ATOM 1684 C C . ASP B 1 33 ? -1.432 12.875 -8.828 1 93.06 33 ASP B C 1
ATOM 1686 O O . ASP B 1 33 ? -2.33 13.359 -9.516 1 93.06 33 ASP B O 1
ATOM 1690 N N . TYR B 1 34 ? -1.062 13.398 -7.688 1 94.5 34 TYR B N 1
ATOM 1691 C CA . TYR B 1 34 ? -2.059 14.219 -7.004 1 94.5 34 TYR B CA 1
ATOM 1692 C C . TYR B 1 34 ? -1.566 15.648 -6.836 1 94.5 34 TYR B C 1
ATOM 1694 O O . TYR B 1 34 ? -2.361 16.594 -6.852 1 94.5 34 TYR B O 1
ATOM 1702 N N . ILE B 1 35 ? -0.289 15.766 -6.609 1 93.38 35 ILE B N 1
ATOM 1703 C CA . ILE B 1 35 ? 0.272 17.094 -6.418 1 93.38 35 ILE B CA 1
ATOM 1704 C C . ILE B 1 35 ? 1.271 17.406 -7.531 1 93.38 35 ILE B C 1
ATOM 1706 O O . ILE B 1 35 ? 2.32 16.766 -7.629 1 93.38 35 ILE B O 1
ATOM 1710 N N . GLU B 1 36 ? 1.066 18.375 -8.242 1 90.88 36 GLU B N 1
ATOM 1711 C CA . GLU B 1 36 ? 1.908 18.703 -9.391 1 90.88 36 GLU B CA 1
ATOM 1712 C C . GLU B 1 36 ? 3.145 19.484 -8.953 1 90.88 36 GLU B C 1
ATOM 1714 O O . GLU B 1 36 ? 4.25 19.219 -9.43 1 90.88 36 GLU B O 1
ATOM 1719 N N . ASN B 1 37 ? 2.951 20.484 -8.086 1 94.25 37 ASN B N 1
ATOM 1720 C CA . ASN B 1 37 ? 4.039 21.391 -7.719 1 94.25 37 ASN B CA 1
ATOM 1721 C C . ASN B 1 37 ? 4.227 21.453 -6.207 1 94.25 37 ASN B C 1
ATOM 1723 O O . ASN B 1 37 ? 3.863 22.453 -5.57 1 94.25 37 ASN B O 1
ATOM 1727 N N . PRO B 1 38 ? 4.918 20.469 -5.715 1 95.19 38 PRO B N 1
ATOM 1728 C CA . PRO B 1 38 ? 5.125 20.469 -4.266 1 95.19 38 PRO B CA 1
ATOM 1729 C C . PRO B 1 38 ? 5.859 21.719 -3.785 1 95.19 38 PRO B C 1
ATOM 1731 O O . PRO B 1 38 ? 5.664 22.156 -2.646 1 95.19 38 PRO B O 1
ATOM 1734 N N . GLU B 1 39 ? 6.602 22.344 -4.609 1 95 39 GLU B N 1
ATOM 1735 C CA . GLU B 1 39 ? 7.391 23.516 -4.242 1 95 39 GLU B CA 1
ATOM 1736 C C . GLU B 1 39 ? 6.492 24.719 -3.982 1 95 39 GLU B C 1
ATOM 1738 O O . GLU B 1 39 ? 6.934 25.719 -3.404 1 95 39 GLU B O 1
ATOM 1743 N N . SER B 1 40 ? 5.285 24.656 -4.402 1 96.75 40 SER B N 1
ATOM 1744 C CA . SER B 1 40 ? 4.355 25.766 -4.172 1 96.75 40 SER B CA 1
ATOM 1745 C C . SER B 1 40 ? 3.936 25.844 -2.709 1 96.75 40 SER B C 1
ATOM 1747 O O . SER B 1 40 ? 3.369 26.844 -2.271 1 96.75 40 SER B O 1
ATOM 1749 N N . TYR B 1 41 ? 4.25 24.922 -1.872 1 97.56 41 TYR B N 1
ATOM 1750 C CA . TYR B 1 41 ? 3.811 24.859 -0.482 1 97.56 41 TYR B CA 1
ATOM 1751 C C . TYR B 1 41 ? 4.871 25.438 0.448 1 97.56 41 TYR B C 1
ATOM 1753 O O . TYR B 1 41 ? 4.609 25.672 1.632 1 97.56 41 TYR B O 1
ATOM 1761 N N . GLY B 1 42 ? 6.055 25.672 -0.055 1 97.5 42 GLY B N 1
ATOM 1762 C CA . GLY B 1 42 ? 7.137 26.25 0.73 1 97.5 42 GLY B CA 1
ATOM 1763 C C . GLY B 1 42 ? 8.508 25.812 0.258 1 97.5 42 GLY B C 1
ATOM 1764 O O . GLY B 1 42 ? 8.664 25.344 -0.868 1 97.5 42 GLY B O 1
ATOM 1765 N N . ASN B 1 43 ? 9.555 25.984 1.096 1 97.31 43 ASN B N 1
ATOM 1766 C CA . ASN B 1 43 ? 10.945 25.812 0.674 1 97.31 43 ASN B CA 1
ATOM 1767 C C . ASN B 1 43 ? 11.539 24.516 1.204 1 97.31 43 ASN B C 1
ATOM 1769 O O . ASN B 1 43 ? 12.75 24.297 1.119 1 97.31 43 ASN B O 1
ATOM 1773 N N . PHE B 1 44 ? 10.711 23.672 1.746 1 97.94 44 PHE B N 1
ATOM 1774 C CA . PHE B 1 44 ? 11.227 22.406 2.248 1 97.94 44 PHE B CA 1
ATOM 1775 C C . PHE B 1 44 ? 11.961 21.641 1.15 1 97.94 44 PHE B C 1
ATOM 1777 O O . PHE B 1 44 ? 11.484 21.578 0.015 1 97.94 44 PHE B O 1
ATOM 1784 N N . ASN B 1 45 ? 13.117 21.141 1.471 1 97.88 45 ASN B N 1
ATOM 1785 C CA . ASN B 1 45 ? 13.867 20.297 0.554 1 97.88 45 ASN B CA 1
ATOM 1786 C C . ASN B 1 45 ? 13.367 18.844 0.605 1 97.88 45 ASN B C 1
ATOM 1788 O O . ASN B 1 45 ? 13.805 18.062 1.452 1 97.88 45 ASN B O 1
ATOM 1792 N N . TYR B 1 46 ? 12.641 18.453 -0.349 1 96.56 46 TYR B N 1
ATOM 1793 C CA . TYR B 1 46 ? 11.969 17.156 -0.321 1 96.56 46 TYR B CA 1
ATOM 1794 C C . TYR B 1 46 ? 12.969 16.016 -0.525 1 96.56 46 TYR B C 1
ATOM 1796 O O . TYR B 1 46 ? 12.633 14.852 -0.331 1 96.56 46 TYR B O 1
ATOM 1804 N N . ASN B 1 47 ? 14.219 16.297 -0.89 1 94.5 47 ASN B N 1
ATOM 1805 C CA . ASN B 1 47 ? 15.266 15.281 -0.892 1 94.5 47 ASN B CA 1
ATOM 1806 C C . ASN B 1 47 ? 15.578 14.797 0.521 1 94.5 47 ASN B C 1
ATOM 1808 O O . ASN B 1 47 ? 16.25 13.773 0.697 1 94.5 47 ASN B O 1
ATOM 1812 N N . GLU B 1 48 ? 15.07 15.516 1.442 1 96.94 48 GLU B N 1
ATOM 1813 C CA . GLU B 1 48 ? 15.281 15.172 2.844 1 96.94 48 GLU B CA 1
ATOM 1814 C C . GLU B 1 48 ? 14.102 14.367 3.398 1 96.94 48 GLU B C 1
ATOM 1816 O O . GLU B 1 48 ? 14.008 14.156 4.609 1 96.94 48 GLU B O 1
ATOM 1821 N N . LEU B 1 49 ? 13.258 13.992 2.553 1 97.5 49 LEU B N 1
ATOM 1822 C CA . LEU B 1 49 ? 12.094 13.195 2.906 1 97.5 49 LEU B CA 1
ATOM 1823 C C . LEU B 1 49 ? 12.297 11.734 2.512 1 97.5 49 LEU B C 1
ATOM 1825 O O . LEU B 1 49 ? 12.844 11.445 1.446 1 97.5 49 LEU B O 1
ATOM 1829 N N . SER B 1 50 ? 11.891 10.82 3.346 1 97.75 50 SER B N 1
ATOM 1830 C CA . SER B 1 50 ? 11.922 9.391 3.061 1 97.75 50 SER B CA 1
ATOM 1831 C C . SER B 1 50 ? 10.648 8.703 3.553 1 97.75 50 SER B C 1
ATOM 1833 O O . SER B 1 50 ? 10.195 8.953 4.672 1 97.75 50 SER B O 1
ATOM 1835 N N . VAL B 1 51 ? 10.086 7.906 2.709 1 98.38 51 VAL B N 1
ATOM 1836 C CA . VAL B 1 51 ? 8.938 7.102 3.113 1 98.38 51 VAL B CA 1
ATOM 1837 C C . VAL B 1 51 ? 9.406 5.715 3.541 1 98.38 51 VAL B C 1
ATOM 1839 O O . VAL B 1 51 ? 9.875 4.93 2.717 1 98.38 51 VAL B O 1
ATOM 1842 N N . THR B 1 52 ? 9.227 5.441 4.789 1 98.56 52 THR B N 1
ATOM 1843 C CA . THR B 1 52 ? 9.664 4.164 5.352 1 98.56 52 THR B CA 1
ATOM 1844 C C . THR B 1 52 ? 8.797 3.023 4.836 1 98.56 52 THR B C 1
ATOM 1846 O O . THR B 1 52 ? 9.305 1.972 4.449 1 98.56 52 THR B O 1
ATOM 1849 N N . CYS B 1 53 ? 7.5 3.23 4.852 1 98.88 53 CYS B N 1
ATOM 1850 C CA . CYS B 1 53 ? 6.539 2.271 4.32 1 98.88 53 CYS B CA 1
ATOM 1851 C C . CYS B 1 53 ? 5.168 2.914 4.145 1 98.88 53 CYS B C 1
ATOM 1853 O O . CYS B 1 53 ? 4.887 3.959 4.734 1 98.88 53 CYS B O 1
ATOM 1855 N N . SER B 1 54 ? 4.395 2.385 3.254 1 98.88 54 SER B N 1
ATOM 1856 C CA . SER B 1 54 ? 2.984 2.707 3.051 1 98.88 54 SER B CA 1
ATOM 1857 C C . SER B 1 54 ? 2.121 1.45 3.072 1 98.88 54 SER B C 1
ATOM 1859 O O . SER B 1 54 ? 2.234 0.598 2.189 1 98.88 54 SER B O 1
ATOM 1861 N N . LEU B 1 55 ? 1.266 1.344 4.078 1 98.94 55 LEU B N 1
ATOM 1862 C CA . LEU B 1 55 ? 0.569 0.091 4.348 1 98.94 55 LEU B CA 1
ATOM 1863 C C . LEU B 1 55 ? -0.924 0.228 4.066 1 98.94 55 LEU B C 1
ATOM 1865 O O . LEU B 1 55 ? -1.614 1.009 4.727 1 98.94 55 LEU B O 1
ATOM 1869 N N . PHE B 1 56 ? -1.456 -0.457 3.057 1 98.94 56 PHE B N 1
ATOM 1870 C CA . PHE B 1 56 ? -2.893 -0.613 2.859 1 98.94 56 PHE B CA 1
ATOM 1871 C C . PHE B 1 56 ? -3.445 -1.714 3.756 1 9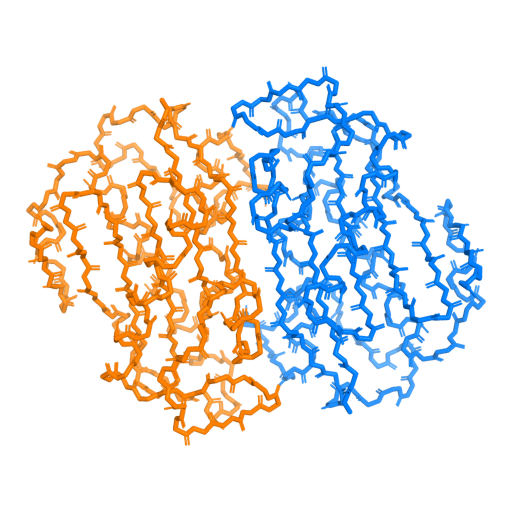8.94 56 PHE B C 1
ATOM 1873 O O . PHE B 1 56 ? -3.219 -2.898 3.506 1 98.94 56 PHE B O 1
ATOM 1880 N N . ILE B 1 57 ? -4.223 -1.261 4.77 1 98.69 57 ILE B N 1
ATOM 1881 C CA . ILE B 1 57 ? -4.703 -2.141 5.828 1 98.69 57 ILE B CA 1
ATOM 1882 C C . ILE B 1 57 ? -6.227 -2.102 5.883 1 98.69 57 ILE B C 1
ATOM 1884 O O . ILE B 1 57 ? -6.809 -1.45 6.754 1 98.69 57 ILE B O 1
ATOM 1888 N N . PRO B 1 58 ? -6.906 -2.85 5.094 1 98 58 PRO B N 1
ATOM 1889 C CA . PRO B 1 58 ? -8.367 -2.752 5.07 1 98 58 PRO B CA 1
ATOM 1890 C C . PRO B 1 58 ? -9.039 -3.639 6.117 1 98 58 PRO B C 1
ATOM 1892 O O . PRO B 1 58 ? -10.18 -3.383 6.508 1 98 58 PRO B O 1
ATOM 1895 N N . THR B 1 59 ? -8.398 -4.699 6.617 1 98.06 59 THR B N 1
ATOM 1896 C CA . THR B 1 59 ? -9.094 -5.707 7.414 1 98.06 59 THR B CA 1
ATOM 1897 C C . THR B 1 59 ? -8.742 -5.559 8.891 1 98.06 59 THR B C 1
ATOM 1899 O O . THR B 1 59 ? -7.656 -5.086 9.234 1 98.06 59 THR B O 1
ATOM 1902 N N . ILE B 1 60 ? -9.633 -6.035 9.695 1 97.19 60 ILE B N 1
ATOM 1903 C CA . ILE B 1 60 ? -9.414 -6.012 11.141 1 97.19 60 ILE B CA 1
ATOM 1904 C C . ILE B 1 60 ? -8.273 -6.961 11.508 1 97.19 60 ILE B C 1
ATOM 1906 O O . ILE B 1 60 ? -7.516 -6.703 12.445 1 97.19 60 ILE B O 1
ATOM 1910 N N . GLU B 1 61 ? -8.125 -8.016 10.789 1 96.31 61 GLU B N 1
ATOM 1911 C CA . GLU B 1 61 ? -7.043 -8.977 10.992 1 96.31 61 GLU B CA 1
ATOM 1912 C C . GLU B 1 61 ? -5.68 -8.312 10.805 1 96.31 61 GLU B C 1
ATOM 1914 O O . GLU B 1 61 ? -4.77 -8.516 11.609 1 96.31 61 GLU B O 1
ATOM 1919 N N . ALA B 1 62 ? -5.555 -7.566 9.781 1 98.19 62 ALA B N 1
ATOM 1920 C CA . ALA B 1 62 ? -4.277 -6.914 9.5 1 98.19 62 ALA B CA 1
ATOM 1921 C C . ALA B 1 62 ? -3.994 -5.809 10.516 1 98.19 62 ALA B C 1
ATOM 1923 O O . ALA B 1 62 ? -2.836 -5.551 10.852 1 98.19 62 ALA B O 1
ATOM 1924 N N . VAL B 1 63 ? -5.07 -5.121 10.977 1 98.5 63 VAL B N 1
ATOM 1925 C CA . VAL B 1 63 ? -4.887 -4.137 12.039 1 98.5 63 VAL B CA 1
ATOM 1926 C C . VAL B 1 63 ? -4.23 -4.797 13.25 1 98.5 63 VAL B C 1
ATOM 1928 O O . VAL B 1 63 ? -3.295 -4.242 13.836 1 98.5 63 VAL B O 1
ATOM 1931 N N . LYS B 1 64 ? -4.652 -5.934 13.562 1 97.81 64 LYS B N 1
ATOM 1932 C CA . LYS B 1 64 ? -4.137 -6.652 14.719 1 97.81 64 LYS B CA 1
ATOM 1933 C C . LYS B 1 64 ? -2.748 -7.219 14.445 1 97.81 64 LYS B C 1
ATOM 1935 O O . LYS B 1 64 ? -1.833 -7.055 15.258 1 97.81 64 LYS B O 1
ATOM 1940 N N . SER B 1 65 ? -2.553 -7.836 13.336 1 97.88 65 SER B N 1
ATOM 1941 C CA . SER B 1 65 ? -1.338 -8.609 13.109 1 97.88 65 SER B CA 1
ATOM 1942 C C . SER B 1 65 ? -0.212 -7.727 12.578 1 97.88 65 SER B C 1
ATOM 1944 O O . SER B 1 65 ? 0.928 -7.828 13.039 1 97.88 65 SER B O 1
ATOM 1946 N N . VAL B 1 66 ? -0.491 -6.871 11.625 1 98.62 66 VAL B N 1
ATOM 1947 C CA . VAL B 1 66 ? 0.539 -6.051 10.992 1 98.62 66 VAL B CA 1
ATOM 1948 C C . VAL B 1 66 ? 0.817 -4.816 11.844 1 98.62 66 VAL B C 1
ATOM 1950 O O . VAL B 1 66 ? 1.975 -4.504 12.133 1 98.62 66 VAL B O 1
ATOM 1953 N N . LEU B 1 67 ? -0.267 -4.152 12.312 1 98.69 67 LEU B N 1
ATOM 1954 C CA . LEU B 1 67 ? -0.094 -2.926 13.086 1 98.69 67 LEU B CA 1
ATOM 1955 C C . LEU B 1 67 ? 0.05 -3.234 14.57 1 98.69 67 LEU B C 1
ATOM 1957 O O . LEU B 1 67 ? 0.277 -2.328 15.375 1 98.69 67 LEU B O 1
ATOM 1961 N N . GLN B 1 68 ? -0.165 -4.48 14.922 1 97.75 68 GLN B N 1
ATOM 1962 C CA . GLN B 1 68 ? 0.051 -4.941 16.281 1 97.75 68 GLN B CA 1
ATOM 1963 C C . GLN B 1 68 ? -0.853 -4.203 17.266 1 97.75 68 GLN B C 1
ATOM 1965 O O . GLN B 1 68 ? -0.411 -3.807 18.344 1 97.75 68 GLN B O 1
ATOM 1970 N N . ILE B 1 69 ? -2 -3.908 16.797 1 97.81 69 ILE B N 1
ATOM 1971 C CA . ILE B 1 69 ? -3.027 -3.346 17.656 1 97.81 69 ILE B CA 1
ATOM 1972 C C . ILE B 1 69 ? -3.904 -4.465 18.219 1 97.81 69 ILE B C 1
ATOM 1974 O O . ILE B 1 69 ? -4.801 -4.957 17.531 1 97.81 69 ILE B O 1
ATOM 1978 N N . GLU B 1 70 ? -3.768 -4.77 19.422 1 95.88 70 GLU B N 1
ATOM 1979 C CA . GLU B 1 70 ? -4.402 -5.941 20.016 1 95.88 70 GLU B CA 1
ATOM 1980 C C . GLU B 1 70 ? -5.918 -5.777 20.094 1 95.88 70 GLU B C 1
ATOM 1982 O O . GLU B 1 70 ? -6.664 -6.727 19.844 1 95.88 70 GLU B O 1
ATOM 1987 N N . ASN B 1 71 ? -6.344 -4.586 20.484 1 95.69 71 ASN B N 1
ATOM 1988 C CA . ASN B 1 71 ? -7.766 -4.348 20.719 1 95.69 71 ASN B CA 1
ATOM 1989 C C . ASN B 1 71 ? -8.25 -3.102 19.969 1 95.69 71 ASN B C 1
ATOM 1991 O O . ASN B 1 71 ? -8.625 -2.111 20.609 1 95.69 71 ASN B O 1
ATOM 1995 N N . PRO B 1 72 ? -8.32 -3.223 18.703 1 95.38 72 PRO B N 1
ATOM 1996 C CA . PRO B 1 72 ? -8.906 -2.084 17.984 1 95.38 72 PRO B CA 1
ATOM 1997 C C . PRO B 1 72 ? -10.398 -1.924 18.25 1 95.38 72 PRO B C 1
ATOM 1999 O O . PRO B 1 72 ? -11.062 -2.881 18.656 1 95.38 72 PRO B O 1
ATOM 2002 N N . PRO B 1 73 ? -10.898 -0.668 18.047 1 96.69 73 PRO B N 1
ATOM 2003 C CA . PRO B 1 73 ? -12.344 -0.498 18.188 1 96.69 73 PRO B CA 1
ATOM 2004 C C . PRO B 1 73 ? -13.141 -1.485 17.344 1 96.69 73 PRO B C 1
ATOM 2006 O O . PRO B 1 73 ? -12.734 -1.817 16.219 1 96.69 73 PRO B O 1
ATOM 2009 N N . GLU B 1 74 ? -14.281 -1.877 17.844 1 96.19 74 GLU B N 1
ATOM 2010 C CA . GLU B 1 74 ? -15.141 -2.793 17.094 1 96.19 74 GLU B CA 1
ATOM 2011 C C . GLU B 1 74 ? -15.797 -2.092 15.914 1 96.19 74 GLU B C 1
ATOM 2013 O O . GLU B 1 74 ? -16.422 -1.037 16.078 1 96.19 74 GLU B O 1
ATOM 2018 N N . PRO B 1 75 ? -15.703 -2.701 14.758 1 96.5 75 PRO B N 1
ATOM 2019 C CA . PRO B 1 75 ? -16.344 -2.057 13.609 1 96.5 75 PRO B CA 1
ATOM 2020 C C . PRO B 1 75 ? -17.859 -2.145 13.648 1 96.5 75 PRO B C 1
ATOM 2022 O O . PRO B 1 75 ? -18.422 -3.053 14.273 1 96.5 75 PRO B O 1
ATOM 2025 N N . THR B 1 76 ? -18.469 -1.195 12.953 1 93.19 76 THR B N 1
ATOM 2026 C CA . THR B 1 76 ? -19.922 -1.224 12.781 1 93.19 76 THR B CA 1
ATOM 2027 C C . THR B 1 76 ? -20.344 -2.457 11.992 1 93.19 76 THR B C 1
ATOM 2029 O O . THR B 1 76 ? -21.359 -3.09 12.32 1 93.19 76 THR B O 1
ATOM 2032 N N . THR B 1 77 ? -19.672 -2.738 11.008 1 93.81 77 THR B N 1
ATOM 2033 C CA . THR B 1 77 ? -19.922 -3.906 10.172 1 93.81 77 THR B CA 1
ATOM 2034 C C . THR B 1 77 ? -18.625 -4.41 9.547 1 93.81 77 THR B C 1
ATOM 2036 O O . THR B 1 77 ? -17.656 -3.656 9.422 1 93.81 77 THR B O 1
ATOM 2039 N N . LEU B 1 78 ? -18.562 -5.699 9.195 1 93 78 LEU B N 1
ATOM 2040 C CA . LEU B 1 78 ? -17.469 -6.305 8.445 1 93 78 LEU B CA 1
ATOM 2041 C C . LEU B 1 78 ? -17.953 -6.773 7.07 1 93 78 LEU B C 1
ATOM 2043 O O . LEU B 1 78 ? -18.984 -7.438 6.961 1 93 78 LEU B O 1
ATOM 2047 N N . ILE B 1 79 ? -17.25 -6.359 6.043 1 91.25 79 ILE B N 1
ATOM 2048 C CA . ILE B 1 79 ? -17.5 -6.828 4.684 1 91.25 79 ILE B CA 1
ATOM 2049 C C . ILE B 1 79 ? -16.297 -7.637 4.191 1 91.25 79 ILE B C 1
ATOM 2051 O O . ILE B 1 79 ? -15.305 -7.07 3.736 1 91.25 79 ILE B O 1
ATOM 2055 N N . LYS B 1 80 ? -16.359 -8.922 4.168 1 88.56 80 LYS B N 1
ATOM 2056 C CA . LYS B 1 80 ? -15.242 -9.797 3.797 1 88.56 80 LYS B CA 1
ATOM 2057 C C . LYS B 1 80 ? -13.992 -9.477 4.613 1 88.56 80 LYS B C 1
ATOM 2059 O O . LYS B 1 80 ? -12.898 -9.328 4.059 1 88.56 80 LYS B O 1
ATOM 2064 N N . GLY B 1 81 ? -14.203 -9.203 5.918 1 91.19 81 GLY B N 1
ATOM 2065 C CA . GLY B 1 81 ? -13.102 -8.914 6.824 1 91.19 81 GLY B CA 1
ATOM 2066 C C . GLY B 1 81 ? -12.711 -7.449 6.84 1 91.19 81 GLY B C 1
ATOM 2067 O O . GLY B 1 81 ? -11.93 -7.02 7.695 1 91.19 81 GLY B O 1
ATOM 2068 N N . ILE B 1 82 ? -13.234 -6.719 5.898 1 95.06 82 ILE B N 1
ATOM 2069 C CA . ILE B 1 82 ? -12.945 -5.293 5.816 1 95.06 82 ILE B CA 1
ATOM 2070 C C . ILE B 1 82 ? -13.742 -4.543 6.883 1 95.06 82 ILE B C 1
ATOM 2072 O O . ILE B 1 82 ? -14.961 -4.699 6.98 1 95.06 82 ILE B O 1
ATOM 2076 N N . LYS B 1 83 ? -13.07 -3.771 7.602 1 96.25 83 LYS B N 1
ATOM 2077 C CA . LYS B 1 83 ? -13.68 -3.035 8.703 1 96.25 83 LYS B CA 1
ATOM 2078 C C . LYS B 1 83 ? -14.445 -1.816 8.195 1 96.25 83 LYS B C 1
ATOM 2080 O O . LYS B 1 83 ? -13.945 -1.075 7.348 1 96.25 83 LYS B O 1
ATOM 2085 N N . CYS B 1 84 ? -15.641 -1.663 8.695 1 97 84 CYS B N 1
ATOM 2086 C CA . CYS B 1 84 ? -16.484 -0.513 8.391 1 97 84 CYS B CA 1
ATOM 2087 C C . CYS B 1 84 ? -16.906 0.211 9.664 1 97 84 CYS B C 1
ATOM 2089 O O . CYS B 1 84 ? -17.547 -0.38 10.531 1 97 84 CYS B O 1
ATOM 2091 N N . TYR B 1 85 ? -16.531 1.445 9.766 1 97.88 85 TYR B N 1
ATOM 2092 C CA . TYR B 1 85 ? -16.875 2.277 10.914 1 97.88 85 TYR B CA 1
ATOM 2093 C C . TYR B 1 85 ? -17.75 3.445 10.492 1 97.88 85 TYR B C 1
ATOM 2095 O O . TYR B 1 85 ? -17.953 3.686 9.297 1 97.88 85 TYR B O 1
ATOM 2103 N N . ASN B 1 86 ? -18.359 4.07 11.555 1 97.69 86 ASN B N 1
ATOM 2104 C CA . ASN B 1 86 ? -18.953 5.367 11.273 1 97.69 86 ASN B CA 1
ATOM 2105 C C . ASN B 1 86 ? -17.938 6.492 11.336 1 97.69 86 ASN B C 1
ATOM 2107 O O . ASN B 1 86 ? -16.781 6.266 11.711 1 97.69 86 ASN B O 1
ATOM 2111 N N . GLU B 1 87 ? -18.344 7.688 10.969 1 97.81 87 GLU B N 1
ATOM 2112 C CA . GLU B 1 87 ? -17.406 8.797 10.789 1 97.81 87 GLU B CA 1
ATOM 2113 C C . GLU B 1 87 ? -16.656 9.102 12.078 1 97.81 87 GLU B C 1
ATOM 2115 O O . GLU B 1 87 ? -15.445 9.328 12.055 1 97.81 87 GLU B O 1
ATOM 2120 N N . THR B 1 88 ? -17.391 9.117 13.188 1 97.38 88 THR B N 1
ATOM 2121 C CA . THR B 1 88 ? -16.766 9.414 14.477 1 97.38 88 THR B CA 1
ATOM 2122 C C . THR B 1 88 ? -15.719 8.359 14.82 1 97.38 88 THR B C 1
ATOM 2124 O O . THR B 1 88 ? -14.609 8.695 15.242 1 97.38 88 THR B O 1
ATOM 2127 N N . GLU B 1 89 ? -16.047 7.164 14.625 1 98 89 GLU B N 1
ATOM 2128 C CA . GLU B 1 89 ? -15.133 6.059 14.891 1 98 89 GLU B CA 1
ATOM 2129 C C . GLU B 1 89 ? -13.961 6.066 13.906 1 98 89 GLU B C 1
ATOM 2131 O O . GLU B 1 89 ? -12.836 5.699 14.273 1 98 89 GLU B O 1
ATOM 2136 N N . ASP B 1 90 ? -14.266 6.438 12.672 1 98.38 90 ASP B N 1
ATOM 2137 C CA . ASP B 1 90 ? -13.211 6.527 11.664 1 98.38 90 ASP B CA 1
ATOM 2138 C C . ASP B 1 90 ? -12.109 7.484 12.109 1 98.38 90 ASP B C 1
ATOM 2140 O O . ASP B 1 90 ? -10.922 7.223 11.891 1 98.38 90 ASP B O 1
ATOM 2144 N N . LYS B 1 91 ? -12.484 8.602 12.664 1 98.44 91 LYS B N 1
ATOM 2145 C CA . LYS B 1 91 ? -11.484 9.539 13.164 1 98.44 91 LYS B CA 1
ATOM 2146 C C . LYS B 1 91 ? -10.633 8.906 14.266 1 98.44 91 LYS B C 1
ATOM 2148 O O . LYS B 1 91 ? -9.406 9.047 14.266 1 98.44 91 LYS B O 1
ATOM 2153 N N . GLU B 1 92 ? -11.305 8.242 15.125 1 98.25 92 GLU B N 1
ATOM 2154 C CA . GLU B 1 92 ? -10.602 7.59 16.234 1 98.25 92 GLU B CA 1
ATOM 2155 C C . GLU B 1 92 ? -9.648 6.52 15.727 1 98.25 92 GLU B C 1
ATOM 2157 O O . GLU B 1 92 ? -8.484 6.477 16.125 1 98.25 92 GLU B O 1
ATOM 2162 N N . VAL B 1 93 ? -10.133 5.664 14.852 1 98.69 93 VAL B N 1
ATOM 2163 C CA . VAL B 1 93 ? -9.352 4.535 14.359 1 98.69 93 VAL B CA 1
ATOM 2164 C C . VAL B 1 93 ? -8.195 5.043 13.5 1 98.69 93 VAL B C 1
ATOM 2166 O O . VAL B 1 93 ? -7.105 4.473 13.516 1 98.69 93 VAL B O 1
ATOM 2169 N N . SER B 1 94 ? -8.43 6.098 12.703 1 98.88 94 SER B N 1
ATOM 2170 C CA . SER B 1 94 ? -7.34 6.664 11.914 1 98.88 94 SER B CA 1
ATOM 2171 C C . SER B 1 94 ? -6.18 7.086 12.812 1 98.88 94 SER B C 1
ATOM 2173 O O . SER B 1 94 ? -5.016 6.887 12.461 1 98.88 94 SER B O 1
ATOM 2175 N N . LYS B 1 95 ? -6.469 7.703 13.938 1 98.88 95 LYS B N 1
ATOM 2176 C CA . LYS B 1 95 ? -5.434 8.109 14.891 1 98.88 95 LYS B CA 1
ATOM 2177 C C . LYS B 1 95 ? -4.715 6.895 15.469 1 98.88 95 LYS B C 1
ATOM 2179 O O . LYS B 1 95 ? -3.484 6.875 15.547 1 98.88 95 LYS B O 1
ATOM 2184 N N . ILE B 1 96 ? -5.469 5.895 15.859 1 98.81 96 ILE B N 1
ATOM 2185 C CA . ILE B 1 96 ? -4.91 4.668 16.422 1 98.81 96 ILE B CA 1
ATOM 2186 C C . ILE B 1 96 ? -3.957 4.031 15.414 1 98.81 96 ILE B C 1
ATOM 2188 O O . ILE B 1 96 ? -2.859 3.6 15.773 1 98.81 96 ILE B O 1
ATOM 2192 N N . MET B 1 97 ? -4.387 4.027 14.141 1 98.88 97 MET B N 1
ATOM 2193 C CA . MET B 1 97 ? -3.566 3.422 13.102 1 98.88 97 MET B CA 1
ATOM 2194 C C . MET B 1 97 ? -2.297 4.234 12.867 1 98.88 97 MET B C 1
ATOM 2196 O O . MET B 1 97 ? -1.215 3.668 12.695 1 98.88 97 MET B O 1
ATOM 2200 N N . ALA B 1 98 ? -2.418 5.559 12.836 1 98.94 98 ALA B N 1
ATOM 2201 C CA . ALA B 1 98 ? -1.248 6.418 12.688 1 98.94 98 ALA B CA 1
ATOM 2202 C C . ALA B 1 98 ? -0.265 6.211 13.836 1 98.94 98 ALA B C 1
ATOM 2204 O O . ALA B 1 98 ? 0.939 6.066 13.617 1 98.94 98 ALA B O 1
ATOM 2205 N N . GLU B 1 99 ? -0.747 6.168 15.016 1 98.88 99 GLU B N 1
ATOM 2206 C CA . GLU B 1 99 ? 0.104 5.984 16.188 1 98.88 99 GLU B CA 1
ATOM 2207 C C . GLU B 1 99 ? 0.789 4.621 16.156 1 98.88 99 GLU B C 1
ATOM 2209 O O . GLU B 1 99 ? 1.951 4.5 16.562 1 98.88 99 GLU B O 1
ATOM 2214 N N . ALA B 1 100 ? 0.046 3.629 15.773 1 98.88 100 ALA B N 1
ATOM 2215 C CA . ALA B 1 100 ? 0.596 2.277 15.719 1 98.88 100 ALA B CA 1
ATOM 2216 C C . ALA B 1 100 ? 1.754 2.197 14.727 1 98.88 100 ALA B C 1
ATOM 2218 O O . ALA B 1 100 ? 2.812 1.649 15.039 1 98.88 100 ALA B O 1
ATOM 2219 N N . VAL B 1 101 ? 1.527 2.719 13.508 1 98.88 101 VAL B N 1
ATOM 2220 C CA . VAL B 1 101 ? 2.586 2.621 12.508 1 98.88 101 VAL B CA 1
ATOM 2221 C C . VAL B 1 101 ? 3.775 3.48 12.93 1 98.88 101 VAL B C 1
ATOM 2223 O O . VAL B 1 101 ? 4.93 3.133 12.656 1 98.88 101 VAL B O 1
ATOM 2226 N N . LYS B 1 102 ? 3.531 4.594 13.578 1 98.81 102 LYS B N 1
ATOM 2227 C CA . LYS B 1 102 ? 4.625 5.402 14.109 1 98.81 102 LYS B CA 1
ATOM 2228 C C . LYS B 1 102 ? 5.457 4.605 15.109 1 98.81 102 LYS B C 1
ATOM 2230 O O . LYS B 1 102 ? 6.688 4.645 15.07 1 98.81 102 LYS B O 1
ATOM 2235 N N . LYS B 1 103 ? 4.754 3.961 15.984 1 98.56 103 LYS B N 1
ATOM 2236 C CA . LYS B 1 103 ? 5.43 3.174 17.016 1 98.56 103 LYS B CA 1
ATOM 2237 C C . LYS B 1 103 ? 6.266 2.061 16.391 1 98.56 103 LYS B C 1
ATOM 2239 O O . LYS B 1 103 ? 7.41 1.835 16.797 1 98.56 103 LYS B O 1
ATOM 2244 N N . ILE B 1 104 ? 5.723 1.375 15.375 1 98.38 104 ILE B N 1
ATOM 2245 C CA . ILE B 1 104 ? 6.359 0.215 14.766 1 98.38 104 ILE B CA 1
ATOM 2246 C C . ILE B 1 104 ? 7.59 0.66 13.977 1 98.38 104 ILE B C 1
ATOM 2248 O O . ILE B 1 104 ? 8.602 -0.045 13.945 1 98.38 104 ILE B O 1
ATOM 2252 N N . THR B 1 105 ? 7.555 1.87 13.391 1 98.38 105 THR B N 1
ATOM 2253 C CA . THR B 1 105 ? 8.594 2.25 12.438 1 98.38 105 THR B CA 1
ATOM 2254 C C . THR B 1 105 ? 9.516 3.311 13.039 1 98.38 105 THR B C 1
ATOM 2256 O O . THR B 1 105 ? 10.57 3.613 12.469 1 98.38 105 THR B O 1
ATOM 2259 N N . CYS B 1 106 ? 9.07 3.953 14.148 1 98.12 106 CYS B N 1
ATOM 2260 C CA . CYS B 1 106 ? 9.797 5.031 14.812 1 98.12 106 CYS B CA 1
ATOM 2261 C C . CYS B 1 106 ? 10 6.211 13.867 1 98.12 106 CYS B C 1
ATOM 2263 O O . CYS B 1 106 ? 11.023 6.887 13.922 1 98.12 106 CYS B O 1
ATOM 2265 N N . CYS B 1 107 ? 9.062 6.383 12.953 1 98.44 107 CYS B N 1
ATOM 2266 C CA . CYS B 1 107 ? 9.172 7.469 11.992 1 98.44 107 CYS B CA 1
ATOM 2267 C C . CYS B 1 107 ? 8.867 8.812 12.641 1 98.44 107 CYS B C 1
ATOM 2269 O O . CYS B 1 107 ? 8.445 8.859 13.797 1 98.44 107 CYS B O 1
ATOM 2271 N N . ASP B 1 108 ? 9.156 9.922 11.953 1 98.75 108 ASP B N 1
ATOM 2272 C CA . ASP B 1 108 ? 8.93 11.281 12.438 1 98.75 108 ASP B CA 1
ATOM 2273 C C . ASP B 1 108 ? 7.469 11.688 12.242 1 98.75 108 ASP B C 1
ATOM 2275 O O . ASP B 1 108 ? 6.902 12.398 13.078 1 98.75 108 ASP B O 1
ATOM 2279 N N . ILE B 1 109 ? 6.875 11.344 11.133 1 98.94 109 ILE B N 1
ATOM 2280 C CA . ILE B 1 109 ? 5.492 11.648 10.781 1 98.94 109 ILE B CA 1
ATOM 2281 C C . ILE B 1 109 ? 4.766 10.359 10.398 1 98.94 109 ILE B C 1
ATOM 2283 O O . ILE B 1 109 ? 5.254 9.578 9.578 1 98.94 109 ILE B O 1
ATOM 2287 N N . ALA B 1 110 ? 3.662 10.109 11.016 1 98.94 110 ALA B N 1
ATOM 2288 C CA . ALA B 1 110 ? 2.83 8.945 10.695 1 98.94 110 ALA B CA 1
ATOM 2289 C C . ALA B 1 110 ? 1.436 9.383 10.258 1 98.94 110 ALA B C 1
ATOM 2291 O O . ALA B 1 110 ? 0.878 10.344 10.789 1 98.94 110 ALA B O 1
ATOM 2292 N N . ILE B 1 111 ? 0.88 8.68 9.297 1 99 111 ILE B N 1
ATOM 2293 C CA . ILE B 1 111 ? -0.434 9 8.75 1 99 111 ILE B CA 1
ATOM 2294 C C . ILE B 1 111 ? -1.352 7.785 8.867 1 99 111 ILE B C 1
ATOM 2296 O O . ILE B 1 111 ? -0.946 6.66 8.555 1 99 111 ILE B O 1
ATOM 2300 N N . GLY B 1 112 ? -2.51 7.965 9.352 1 98.94 112 GLY B N 1
ATOM 2301 C CA . GLY B 1 112 ? -3.553 6.949 9.375 1 98.94 112 GLY B CA 1
ATOM 2302 C C . GLY B 1 112 ? -4.832 7.395 8.688 1 98.94 112 GLY B C 1
ATOM 2303 O O . GLY B 1 112 ? -5.254 8.547 8.844 1 98.94 112 GLY B O 1
ATOM 2304 N N . THR B 1 113 ? -5.426 6.555 7.84 1 98.94 113 THR B N 1
ATOM 2305 C CA . THR B 1 113 ? -6.719 6.855 7.23 1 98.94 113 THR B CA 1
ATOM 2306 C C . THR B 1 113 ? -7.672 5.676 7.375 1 98.94 113 THR B C 1
ATOM 2308 O O . THR B 1 113 ? -7.254 4.52 7.27 1 98.94 113 THR B O 1
ATOM 2311 N N . THR B 1 114 ? -8.883 5.914 7.68 1 98.69 114 THR B N 1
ATOM 2312 C CA . THR B 1 114 ? -9.938 4.914 7.805 1 98.69 114 THR B CA 1
ATOM 2313 C C . THR B 1 114 ? -11.289 5.492 7.391 1 98.69 114 THR B C 1
ATOM 2315 O O . THR B 1 114 ? -11.594 6.652 7.688 1 98.69 114 THR B O 1
ATOM 2318 N N . ALA B 1 115 ? -12.062 4.723 6.641 1 97.75 115 ALA B N 1
ATOM 2319 C CA . ALA B 1 115 ? -13.406 5.172 6.285 1 97.75 115 ALA B CA 1
ATOM 2320 C C . ALA B 1 115 ? -14.367 3.988 6.184 1 97.75 115 ALA B C 1
ATOM 2322 O O . ALA B 1 115 ? -13.984 2.91 5.723 1 97.75 115 ALA B O 1
ATOM 2323 N N . GLY B 1 116 ? -15.555 4.141 6.602 1 97.38 116 GLY B N 1
ATOM 2324 C CA . GLY B 1 116 ? -16.719 3.295 6.41 1 97.38 116 GLY B CA 1
ATOM 2325 C C . GLY B 1 116 ? -17.953 4.066 5.957 1 97.38 116 GLY B C 1
ATOM 2326 O O . GLY B 1 116 ? -18.156 4.258 4.762 1 97.38 116 GLY B O 1
ATOM 2327 N N . ILE B 1 117 ? -18.625 4.613 6.922 1 97.94 117 ILE B N 1
ATOM 2328 C CA . ILE B 1 117 ? -19.781 5.457 6.652 1 97.94 117 ILE B CA 1
ATOM 2329 C C . ILE B 1 117 ? -19.438 6.914 6.961 1 97.94 117 ILE B C 1
ATOM 2331 O O . ILE B 1 117 ? -18.984 7.227 8.062 1 97.94 117 ILE B O 1
ATOM 2335 N N . GLY B 1 118 ? -19.75 7.801 5.965 1 98.19 118 GLY B N 1
ATOM 2336 C CA . GLY B 1 118 ? -19.469 9.211 6.156 1 98.19 118 GLY B CA 1
ATOM 2337 C C . GLY B 1 118 ? -18.234 9.672 5.41 1 98.19 118 GLY B C 1
ATOM 2338 O O . GLY B 1 118 ? -17.969 9.227 4.289 1 98.19 118 GLY B O 1
ATOM 2339 N N . ARG B 1 119 ? -17.484 10.656 5.895 1 98.56 119 ARG B N 1
ATOM 2340 C CA . ARG B 1 119 ? -16.406 11.32 5.168 1 98.56 119 ARG B CA 1
ATOM 2341 C C . ARG B 1 119 ? -15.086 10.562 5.316 1 98.56 119 ARG B C 1
ATOM 2343 O O . ARG B 1 119 ? -14.172 10.727 4.508 1 98.56 119 ARG B O 1
ATOM 2350 N N . GLY B 1 120 ? -15 9.703 6.352 1 98.31 120 GLY B N 1
ATOM 2351 C CA . GLY B 1 120 ? -13.75 9.016 6.66 1 98.31 120 GLY B CA 1
ATOM 2352 C C . GLY B 1 120 ? -12.805 9.852 7.508 1 98.31 120 GLY B C 1
ATOM 2353 O O . GLY B 1 120 ? -12.828 11.078 7.441 1 98.31 120 GLY B O 1
ATOM 2354 N N . GLY B 1 121 ? -12.008 9.242 8.281 1 98.81 121 GLY B N 1
ATOM 2355 C CA . GLY B 1 121 ? -11.055 9.898 9.164 1 98.81 121 GLY B CA 1
ATOM 2356 C C . GLY B 1 121 ? -9.633 9.883 8.633 1 98.81 121 GLY B C 1
ATOM 2357 O O . GLY B 1 121 ? -9.211 8.914 8.008 1 98.81 121 GLY B O 1
ATOM 2358 N N . ILE B 1 122 ? -8.883 10.953 8.82 1 98.94 122 ILE B N 1
ATOM 2359 C CA . ILE B 1 122 ? -7.477 11.133 8.484 1 98.94 122 ILE B CA 1
ATOM 2360 C C . ILE B 1 122 ? -6.727 11.695 9.695 1 98.94 122 ILE B C 1
ATOM 2362 O O . ILE B 1 122 ? -7.16 12.672 10.297 1 98.94 122 ILE B O 1
ATOM 2366 N N . SER B 1 123 ? -5.664 11.07 10.055 1 98.94 123 SER B N 1
ATOM 2367 C CA . SER B 1 123 ? -4.836 11.562 11.148 1 98.94 123 SER B CA 1
ATOM 2368 C C . SER B 1 123 ? -3.369 11.641 10.734 1 98.94 123 SER B C 1
ATOM 2370 O O . SER B 1 123 ? -2.861 10.758 10.047 1 98.94 123 SER B O 1
ATOM 2372 N N . VAL B 1 124 ? -2.742 12.727 11.016 1 98.94 124 VAL B N 1
ATOM 2373 C CA . VAL B 1 124 ? -1.303 12.922 10.891 1 98.94 124 VAL B CA 1
ATOM 2374 C C . VAL B 1 124 ? -0.685 13.117 12.273 1 98.94 124 VAL B C 1
ATOM 2376 O O . VAL B 1 124 ? -1.031 14.055 12.992 1 98.94 124 VAL B O 1
ATOM 2379 N N . VAL B 1 125 ? 0.218 12.219 12.625 1 98.94 125 VAL B N 1
ATOM 2380 C CA . VAL B 1 125 ? 0.79 12.227 13.969 1 98.94 125 VAL B CA 1
ATOM 2381 C C . VAL B 1 125 ? 2.285 12.523 13.891 1 98.94 125 VAL B C 1
ATOM 2383 O O . VAL B 1 125 ? 3.018 11.867 13.148 1 98.94 125 VAL B O 1
ATOM 2386 N N . THR B 1 126 ? 2.766 13.477 14.562 1 98.69 126 THR B N 1
ATOM 2387 C CA . THR B 1 126 ? 4.176 13.789 14.766 1 98.69 126 THR B CA 1
ATOM 2388 C C . THR B 1 126 ? 4.531 13.711 16.25 1 98.69 126 THR B C 1
ATOM 2390 O O . THR B 1 126 ? 3.693 13.344 17.078 1 98.69 126 THR B O 1
ATOM 2393 N N . ASN B 1 127 ? 5.855 13.969 16.562 1 97.62 127 ASN B N 1
ATOM 2394 C CA . ASN B 1 127 ? 6.242 14.031 17.969 1 97.62 127 ASN B CA 1
ATOM 2395 C C . ASN B 1 127 ? 5.586 15.203 18.688 1 97.62 127 ASN B C 1
ATOM 2397 O O . ASN B 1 127 ? 5.32 15.133 19.891 1 97.62 127 ASN B O 1
ATOM 2401 N N . ASP B 1 128 ? 5.203 16.266 17.984 1 97.19 128 ASP B N 1
ATOM 2402 C CA . ASP B 1 128 ? 4.797 17.531 18.594 1 97.19 128 ASP B CA 1
ATOM 2403 C C . ASP B 1 128 ? 3.279 17.688 18.547 1 97.19 128 ASP B C 1
ATOM 2405 O O . ASP B 1 128 ? 2.701 18.359 19.406 1 97.19 128 ASP B O 1
ATOM 2409 N N . CYS B 1 129 ? 2.682 17.109 17.531 1 98.25 129 CYS B N 1
ATOM 2410 C CA . CYS B 1 129 ? 1.245 17.344 17.438 1 98.25 129 CYS B CA 1
ATOM 2411 C C . CYS B 1 129 ? 0.561 16.203 16.688 1 98.25 129 CYS B C 1
ATOM 2413 O O . CYS B 1 129 ? 1.226 15.391 16.047 1 98.25 129 CYS B O 1
ATOM 2415 N N . THR B 1 130 ? -0.672 16.125 16.859 1 98.81 130 THR B N 1
ATOM 2416 C CA . THR B 1 130 ? -1.584 15.273 16.109 1 98.81 130 THR B CA 1
ATOM 2417 C C . THR B 1 130 ? -2.625 16.109 15.367 1 98.81 130 THR B C 1
ATOM 2419 O O . THR B 1 130 ? -3.301 16.938 15.977 1 98.81 130 THR B O 1
ATOM 2422 N N . ILE B 1 131 ? -2.701 15.938 14.109 1 98.94 131 ILE B N 1
ATOM 2423 C CA . ILE B 1 131 ? -3.719 16.578 13.281 1 98.94 131 ILE B CA 1
ATOM 2424 C C . ILE B 1 131 ? -4.797 15.562 12.914 1 98.94 131 ILE B C 1
ATOM 2426 O O . ILE B 1 131 ? -4.496 14.5 12.367 1 98.94 131 ILE B O 1
ATOM 2430 N N . ILE B 1 132 ? -6.023 15.836 13.25 1 98.88 132 ILE B N 1
ATOM 2431 C CA . ILE B 1 132 ? -7.152 14.969 12.938 1 98.88 132 ILE B CA 1
ATOM 2432 C C . ILE B 1 132 ? -8.125 15.711 12.016 1 98.88 132 ILE B C 1
ATOM 2434 O O . ILE B 1 132 ? -8.469 16.859 12.266 1 98.88 132 ILE B O 1
ATOM 2438 N N .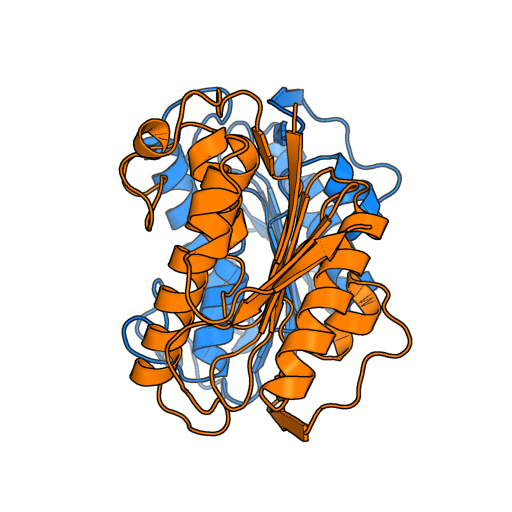 THR B 1 133 ? -8.555 15.086 10.945 1 98.88 133 THR B N 1
ATOM 2439 C CA . THR B 1 133 ? -9.5 15.672 10.008 1 98.88 133 THR B CA 1
ATOM 2440 C C . THR B 1 133 ? -10.297 14.586 9.289 1 98.88 133 THR B C 1
ATOM 2442 O O . THR B 1 133 ? -10.266 13.422 9.695 1 98.88 133 THR B O 1
ATOM 2445 N N . THR B 1 134 ? -11.094 14.906 8.359 1 98.88 134 THR B N 1
ATOM 2446 C CA . THR B 1 134 ? -11.844 14.023 7.48 1 98.88 134 THR B CA 1
ATOM 2447 C C . THR B 1 134 ? -11.656 14.422 6.02 1 98.88 134 THR B C 1
ATOM 2449 O O . THR B 1 134 ? -11.117 15.492 5.73 1 98.88 134 THR B O 1
ATOM 2452 N N . SER B 1 135 ? -12.008 13.5 5.121 1 98.75 135 SER B N 1
ATOM 2453 C CA . SER B 1 135 ? -12.281 14 3.779 1 98.75 135 SER B CA 1
ATOM 2454 C C . SER B 1 135 ? -13.453 14.977 3.783 1 98.75 135 SER B C 1
ATOM 2456 O O . SER B 1 135 ? -14.094 15.18 4.816 1 98.75 135 SER B O 1
ATOM 2458 N N . ASP B 1 136 ? -13.695 15.617 2.658 1 98.62 136 ASP B N 1
ATOM 2459 C CA . ASP B 1 136 ? -14.828 16.531 2.551 1 98.62 136 ASP B CA 1
ATOM 2460 C C . ASP B 1 136 ? -15.977 15.891 1.772 1 98.62 136 ASP B C 1
ATOM 2462 O O . ASP B 1 136 ? -16.969 16.562 1.445 1 98.62 136 ASP B O 1
ATOM 2466 N N . VAL B 1 137 ? -15.844 14.68 1.366 1 98.56 137 VAL B N 1
ATOM 2467 C CA . VAL B 1 137 ? -16.812 13.961 0.556 1 98.56 137 VAL B CA 1
ATOM 2468 C C . VAL B 1 137 ? -17.375 12.773 1.347 1 98.56 137 VAL B C 1
ATOM 2470 O O . VAL B 1 137 ? -16.609 12.039 1.977 1 98.56 137 VAL B O 1
ATOM 2473 N N . THR B 1 138 ? -18.688 12.625 1.365 1 98.31 138 THR B N 1
ATOM 2474 C CA . THR B 1 138 ? -19.344 11.516 2.059 1 98.31 138 THR B CA 1
ATOM 2475 C C . THR B 1 138 ? -19.5 10.32 1.127 1 98.31 138 THR B C 1
ATOM 2477 O O . THR B 1 138 ? -19.766 10.492 -0.068 1 98.31 138 THR B O 1
ATOM 2480 N N . SER B 1 139 ? -19.344 9.18 1.664 1 98.06 139 SER B N 1
ATOM 2481 C CA . SER B 1 139 ? -19.641 7.926 0.985 1 98.06 139 SER B CA 1
ATOM 2482 C C . SER B 1 139 ? -20 6.828 1.983 1 98.06 139 SER B C 1
ATOM 2484 O O . SER B 1 139 ? -19.875 7.02 3.195 1 98.06 139 SER B O 1
ATOM 2486 N N . ASP B 1 140 ? -20.578 5.766 1.48 1 97.75 140 ASP B N 1
ATOM 2487 C CA . ASP B 1 140 ? -20.953 4.602 2.273 1 97.75 140 ASP B CA 1
ATOM 2488 C C . ASP B 1 140 ? -20.359 3.322 1.693 1 97.75 140 ASP B C 1
ATOM 2490 O O . ASP B 1 140 ? -20.797 2.844 0.646 1 97.75 140 ASP B O 1
ATOM 2494 N N . LEU B 1 141 ? -19.391 2.766 2.445 1 96.88 141 LEU B N 1
ATOM 2495 C CA . LEU B 1 141 ? -18.641 1.601 1.982 1 96.88 141 LEU B CA 1
ATOM 2496 C C . LEU B 1 141 ? -19.578 0.408 1.775 1 96.88 141 LEU B C 1
ATOM 2498 O O . LEU B 1 141 ? -19.234 -0.521 1.035 1 96.88 141 LEU B O 1
ATOM 2502 N N . ARG B 1 142 ? -20.703 0.401 2.438 1 95.31 142 ARG B N 1
ATOM 2503 C CA . ARG B 1 142 ? -21.641 -0.717 2.361 1 95.31 142 ARG B CA 1
ATOM 2504 C C . ARG B 1 142 ? -22.391 -0.723 1.028 1 95.31 142 ARG B C 1
ATOM 2506 O O . ARG B 1 142 ? -22.953 -1.742 0.634 1 95.31 142 ARG B O 1
ATOM 2513 N N . GLU B 1 143 ? -22.25 0.567 0.514 1 91.69 143 GLU B N 1
ATOM 2514 C CA . GLU B 1 143 ? -22.906 0.699 -0.785 1 91.69 143 GLU B CA 1
ATOM 2515 C C . GLU B 1 143 ? -21.938 0.37 -1.923 1 91.69 143 GLU B C 1
ATOM 2517 O O . GLU B 1 143 ? -20.766 0.723 -1.868 1 91.69 143 GLU B O 1
ATOM 2522 N N . ASN B 1 144 ? -22.203 -0.578 -2.744 1 85.5 144 ASN B N 1
ATOM 2523 C CA . ASN B 1 144 ? -21.344 -0.909 -3.871 1 85.5 144 ASN B CA 1
ATOM 2524 C C . ASN B 1 144 ? -21.375 0.176 -4.945 1 85.5 144 ASN B C 1
ATOM 2526 O O . ASN B 1 144 ? -21.781 -0.083 -6.082 1 85.5 144 ASN B O 1
ATOM 2530 N N . ASN B 1 145 ? -20.906 1.425 -4.598 1 94.75 145 ASN B N 1
ATOM 2531 C CA . ASN B 1 145 ? -20.812 2.574 -5.488 1 94.75 145 ASN B CA 1
ATOM 2532 C C . ASN B 1 145 ? -19.375 3.043 -5.652 1 94.75 145 ASN B C 1
ATOM 2534 O O . ASN B 1 145 ? -18.906 3.902 -4.902 1 94.75 145 ASN B O 1
ATOM 2538 N N . SER B 1 146 ? -18.781 2.588 -6.676 1 97.12 146 SER B N 1
ATOM 2539 C CA . SER B 1 146 ? -17.359 2.818 -6.93 1 97.12 146 SER B CA 1
ATOM 2540 C C . SER B 1 146 ? -17.062 4.301 -7.121 1 97.12 146 SER B C 1
ATOM 2542 O O . SER B 1 146 ? -16.016 4.793 -6.691 1 97.12 146 SER B O 1
ATOM 2544 N N . GLU B 1 147 ? -17.938 4.965 -7.777 1 97.5 147 GLU B N 1
ATOM 2545 C CA . GLU B 1 147 ? -17.719 6.375 -8.086 1 97.5 147 GLU B CA 1
ATOM 2546 C C . GLU B 1 147 ? -17.672 7.215 -6.812 1 97.5 147 GLU B C 1
ATOM 2548 O O . GLU B 1 147 ? -16.797 8.07 -6.648 1 97.5 147 GLU B O 1
ATOM 2553 N N . GLU B 1 148 ? -18.609 7.035 -5.922 1 97.81 148 GLU B N 1
ATOM 2554 C CA . GLU B 1 148 ? -18.641 7.781 -4.668 1 97.81 148 GLU B CA 1
ATOM 2555 C C . GLU B 1 148 ? -17.438 7.453 -3.797 1 97.81 148 GLU B C 1
ATOM 2557 O O . GLU B 1 148 ? -16.859 8.344 -3.172 1 97.81 148 GLU B O 1
ATOM 2562 N N . LEU B 1 149 ? -17.125 6.168 -3.777 1 98.12 149 LEU B N 1
ATOM 2563 C CA . LEU B 1 149 ? -15.961 5.742 -3.016 1 98.12 149 LEU B CA 1
ATOM 2564 C C . LEU B 1 149 ? -14.688 6.387 -3.564 1 98.12 149 LEU B C 1
ATOM 2566 O O . LEU B 1 149 ? -13.82 6.805 -2.799 1 98.12 149 LEU B O 1
ATOM 2570 N N . PHE B 1 150 ? -14.664 6.457 -4.855 1 98.44 150 PHE B N 1
ATOM 2571 C CA . PHE B 1 150 ? -13.508 7.055 -5.512 1 98.44 150 PHE B CA 1
ATOM 2572 C C . PHE B 1 150 ? -13.398 8.539 -5.176 1 98.44 150 PHE B C 1
ATOM 2574 O O . PHE B 1 150 ? -12.305 9.039 -4.895 1 98.44 150 PHE B O 1
ATOM 2581 N N . GLN B 1 151 ? -14.484 9.242 -5.238 1 98.5 151 GLN B N 1
ATOM 2582 C CA . GLN B 1 151 ? -14.492 10.672 -4.945 1 98.5 151 GLN B CA 1
ATOM 2583 C C . GLN B 1 151 ? -14.023 10.945 -3.516 1 98.5 151 GLN B C 1
ATOM 2585 O O . GLN B 1 151 ? -13.25 11.867 -3.273 1 98.5 151 GLN B O 1
ATOM 2590 N N . ARG B 1 152 ? -14.531 10.188 -2.568 1 98.56 152 ARG B N 1
ATOM 2591 C CA . ARG B 1 152 ? -14.086 10.344 -1.188 1 98.56 152 ARG B CA 1
ATOM 2592 C C . ARG B 1 152 ? -12.594 10.047 -1.058 1 98.56 152 ARG B C 1
ATOM 2594 O O . ARG B 1 152 ? -11.875 10.75 -0.342 1 98.56 152 ARG B O 1
ATOM 2601 N N . GLN B 1 153 ? -12.133 8.961 -1.727 1 98.5 153 GLN B N 1
ATOM 2602 C CA . GLN B 1 153 ? -10.719 8.586 -1.694 1 98.5 153 GLN B CA 1
ATOM 2603 C C . GLN B 1 153 ? -9.844 9.727 -2.213 1 98.5 153 GLN B C 1
ATOM 2605 O O . GLN B 1 153 ? -8.875 10.117 -1.557 1 98.5 153 GLN B O 1
ATOM 2610 N N . GLU B 1 154 ? -10.18 10.211 -3.389 1 98.44 154 GLU B N 1
ATOM 2611 C CA . GLU B 1 154 ? -9.398 11.25 -4.039 1 98.44 154 GLU B CA 1
ATOM 2612 C C . GLU B 1 154 ? -9.328 12.516 -3.178 1 98.44 154 GLU B C 1
ATOM 2614 O O . GLU B 1 154 ? -8.258 13.094 -2.998 1 98.44 154 GLU B O 1
ATOM 2619 N N . ASN B 1 155 ? -10.469 12.875 -2.676 1 98.69 155 ASN B N 1
ATOM 2620 C CA . ASN B 1 155 ? -10.539 14.055 -1.813 1 98.69 155 ASN B CA 1
ATOM 2621 C C . ASN B 1 155 ? -9.672 13.883 -0.569 1 98.69 155 ASN B C 1
ATOM 2623 O O . ASN B 1 155 ? -8.945 14.805 -0.184 1 98.69 155 ASN B O 1
ATOM 2627 N N . GLY B 1 156 ? -9.797 12.719 0.061 1 98.75 156 GLY B N 1
ATOM 2628 C CA . GLY B 1 156 ? -9.008 12.445 1.252 1 98.75 156 GLY B CA 1
ATOM 2629 C C . GLY B 1 156 ? -7.516 12.445 0.994 1 98.75 156 GLY B C 1
ATOM 2630 O O . GLY B 1 156 ? -6.742 12.969 1.793 1 98.75 156 GLY B O 1
ATOM 2631 N N . ILE B 1 157 ? -7.082 11.836 -0.128 1 98.88 157 ILE B N 1
ATOM 2632 C CA . ILE B 1 157 ? -5.672 11.766 -0.495 1 98.88 157 ILE B CA 1
ATOM 2633 C C . ILE B 1 157 ? -5.117 13.18 -0.679 1 98.88 157 ILE B C 1
ATOM 2635 O O . ILE B 1 157 ? -4.098 13.539 -0.084 1 98.88 157 ILE B O 1
ATOM 2639 N N . GLU B 1 158 ? -5.762 13.961 -1.468 1 98.5 158 GLU B N 1
ATOM 2640 C CA . GLU B 1 158 ? -5.293 15.312 -1.77 1 98.5 158 GLU B CA 1
ATOM 2641 C C . GLU B 1 158 ? -5.199 16.156 -0.504 1 98.5 158 GLU B C 1
ATOM 2643 O O . GLU B 1 158 ? -4.211 16.859 -0.292 1 98.5 158 GLU B O 1
ATOM 2648 N N . LYS B 1 159 ? -6.234 16.062 0.277 1 98.69 159 LYS B N 1
ATOM 2649 C CA . LYS B 1 159 ? -6.262 16.844 1.511 1 98.69 159 LYS B CA 1
ATOM 2650 C C . LYS B 1 159 ? -5.117 16.438 2.439 1 98.69 159 LYS B C 1
ATOM 2652 O O . LYS B 1 159 ? -4.438 17.297 2.998 1 98.69 159 LYS B O 1
ATOM 2657 N N . CYS B 1 160 ? -4.93 15.172 2.631 1 98.88 160 CYS B N 1
ATOM 2658 C CA . CYS B 1 160 ? -3.883 14.672 3.52 1 98.88 160 CYS B CA 1
ATOM 2659 C C . CYS B 1 160 ? -2.504 15.102 3.031 1 98.88 160 CYS B C 1
ATOM 2661 O O . CYS B 1 160 ? -1.675 15.555 3.82 1 98.88 160 CYS B O 1
ATOM 2663 N N . ILE B 1 161 ? -2.227 14.938 1.706 1 98.81 161 ILE B N 1
ATOM 2664 C CA . ILE B 1 161 ? -0.924 15.297 1.155 1 98.81 161 ILE B CA 1
ATOM 2665 C C . ILE B 1 161 ? -0.671 16.797 1.362 1 98.81 161 ILE B C 1
ATOM 2667 O O . ILE B 1 161 ? 0.43 17.188 1.745 1 98.81 161 ILE B O 1
ATOM 2671 N N . LYS B 1 162 ? -1.665 17.609 1.138 1 98.56 162 LYS B N 1
ATOM 2672 C CA . LYS B 1 162 ? -1.523 19.047 1.375 1 98.56 162 LYS B CA 1
ATOM 2673 C C . LYS B 1 162 ? -1.155 19.328 2.828 1 98.56 162 LYS B C 1
ATOM 2675 O O . LYS B 1 162 ? -0.279 20.156 3.104 1 98.56 162 LYS B O 1
ATOM 2680 N N . ILE B 1 163 ? -1.846 18.688 3.74 1 98.88 163 ILE B N 1
ATOM 2681 C CA . ILE B 1 163 ? -1.564 18.875 5.16 1 98.88 163 ILE B CA 1
ATOM 2682 C C . ILE B 1 163 ? -0.102 18.531 5.445 1 98.88 163 ILE B C 1
ATOM 2684 O O . ILE B 1 163 ? 0.589 19.281 6.145 1 98.88 163 ILE B O 1
ATOM 2688 N N . VAL B 1 164 ? 0.397 17.438 4.898 1 98.88 164 VAL B N 1
ATOM 2689 C CA . VAL B 1 164 ? 1.769 17 5.137 1 98.88 164 VAL B CA 1
ATOM 2690 C C . VAL B 1 164 ? 2.744 18.016 4.551 1 98.88 164 VAL B C 1
ATOM 2692 O O . VAL B 1 164 ? 3.758 18.344 5.172 1 98.88 164 VAL B O 1
ATOM 2695 N N . LEU B 1 165 ? 2.439 18.484 3.314 1 98.75 165 LEU B N 1
ATOM 2696 C CA . LEU B 1 165 ? 3.311 19.469 2.688 1 98.75 165 LEU B CA 1
ATOM 2697 C C . LEU B 1 165 ? 3.344 20.766 3.498 1 98.75 165 LEU B C 1
ATOM 2699 O O . LEU B 1 165 ? 4.414 21.344 3.701 1 98.75 165 LEU B O 1
ATOM 2703 N N . PHE B 1 166 ? 2.188 21.234 3.977 1 98.81 166 PHE B N 1
ATOM 2704 C CA . PHE B 1 166 ? 2.146 22.406 4.844 1 98.81 166 PHE B CA 1
ATOM 2705 C C . PHE B 1 166 ? 2.914 22.141 6.137 1 98.81 166 PHE B C 1
ATOM 2707 O O . PHE B 1 166 ? 3.641 23.016 6.617 1 98.81 166 PHE B O 1
ATOM 2714 N N . LEU B 1 167 ? 2.734 21 6.727 1 98.75 167 LEU B N 1
ATOM 2715 C CA . LEU B 1 167 ? 3.412 20.625 7.965 1 98.75 167 LEU B CA 1
ATOM 2716 C C . LEU B 1 167 ? 4.926 20.672 7.793 1 98.75 167 LEU B C 1
ATOM 2718 O O . LEU B 1 167 ? 5.633 21.219 8.641 1 98.75 167 LEU B O 1
ATOM 2722 N N . LEU B 1 168 ? 5.441 20.094 6.676 1 98.5 168 LEU B N 1
ATOM 2723 C CA . LEU B 1 168 ? 6.871 20.062 6.379 1 98.5 168 LEU B CA 1
ATOM 2724 C C . LEU B 1 168 ? 7.422 21.469 6.199 1 98.5 168 LEU B C 1
ATOM 2726 O O . LEU B 1 168 ? 8.617 21.703 6.371 1 98.5 168 LEU B O 1
ATOM 2730 N N . ASN B 1 169 ? 6.574 22.375 5.883 1 98.38 169 ASN B N 1
ATOM 2731 C CA . ASN B 1 169 ? 6.977 23.75 5.66 1 98.38 169 ASN B CA 1
ATOM 2732 C C . ASN B 1 169 ? 6.562 24.656 6.824 1 98.38 169 ASN B C 1
ATOM 2734 O O . ASN B 1 169 ? 6.539 25.875 6.695 1 98.38 169 ASN B O 1
ATOM 2738 N N . ASP B 1 170 ? 6.102 24.125 7.934 1 97.5 170 ASP B N 1
ATOM 2739 C CA . ASP B 1 170 ? 5.742 24.812 9.164 1 97.5 170 ASP B CA 1
ATOM 2740 C C . ASP B 1 170 ? 4.621 25.828 8.922 1 97.5 170 ASP B C 1
ATOM 2742 O O . ASP B 1 170 ? 4.637 26.922 9.477 1 97.5 170 ASP B O 1
ATOM 2746 N N . ASP B 1 171 ? 3.779 25.5 8.031 1 98.19 171 ASP B N 1
ATOM 2747 C CA . ASP B 1 171 ? 2.658 26.391 7.715 1 98.19 171 ASP B CA 1
ATOM 2748 C C . ASP B 1 171 ? 1.377 25.906 8.391 1 98.19 171 ASP B C 1
ATOM 2750 O O . ASP B 1 171 ? 0.411 25.531 7.723 1 98.19 171 ASP B O 1
ATOM 2754 N N . PHE B 1 172 ? 1.255 26.062 9.68 1 97.81 172 PHE B N 1
ATOM 2755 C CA . PHE B 1 172 ? 0.126 25.594 10.477 1 97.81 172 PHE B CA 1
ATOM 2756 C C . PHE B 1 172 ? -1.117 26.422 10.195 1 97.81 172 PHE B C 1
ATOM 2758 O O . PHE B 1 172 ? -2.242 25.938 10.328 1 97.81 172 PHE B O 1
ATOM 2765 N N . ASP B 1 173 ? -0.896 27.688 9.797 1 98.06 173 ASP B N 1
ATOM 2766 C CA . ASP B 1 173 ? -2.037 28.547 9.484 1 98.06 173 ASP B CA 1
ATOM 2767 C C . ASP B 1 173 ? -2.85 27.984 8.32 1 98.06 173 ASP B C 1
ATOM 2769 O O . ASP B 1 173 ? -4.082 27.953 8.367 1 98.06 173 ASP B O 1
ATOM 2773 N N . SER B 1 174 ? -2.131 27.531 7.273 1 98.44 174 SER B N 1
ATOM 2774 C CA . SER B 1 174 ? -2.811 26.922 6.129 1 98.44 174 SER B CA 1
ATOM 2775 C C . SER B 1 174 ? -3.537 25.641 6.523 1 98.44 174 SER B C 1
ATOM 2777 O O . SER B 1 174 ? -4.625 25.359 6.02 1 98.44 174 SER B O 1
ATOM 2779 N N . ILE B 1 175 ? -2.98 24.844 7.414 1 98.62 175 ILE B N 1
ATOM 2780 C CA . ILE B 1 175 ? -3.613 23.609 7.887 1 98.62 175 ILE B CA 1
ATOM 2781 C C . ILE B 1 175 ? -4.887 23.953 8.656 1 98.62 175 ILE B C 1
ATOM 2783 O O . ILE B 1 175 ? -5.949 23.375 8.398 1 98.62 175 ILE B O 1
ATOM 2787 N N . LYS B 1 176 ? -4.82 24.922 9.523 1 98.06 176 LYS B N 1
ATOM 2788 C CA . LYS B 1 176 ? -5.938 25.312 10.375 1 98.06 176 LYS B CA 1
ATOM 2789 C C . LYS B 1 176 ? -7.098 25.859 9.539 1 98.06 176 LYS B C 1
ATOM 2791 O O . LYS B 1 176 ? -8.25 25.781 9.961 1 98.06 176 LYS B O 1
ATOM 2796 N N . SER B 1 177 ? -6.789 26.438 8.438 1 98.06 177 SER B N 1
ATOM 2797 C CA . SER B 1 177 ? -7.805 27.062 7.602 1 98.06 177 SER B CA 1
ATOM 2798 C C . SER B 1 177 ? -8.609 26.031 6.832 1 98.06 177 SER B C 1
ATOM 2800 O O . SER B 1 177 ? -9.648 26.344 6.246 1 98.06 177 SER B O 1
ATOM 2802 N N . MET B 1 178 ? -8.211 24.766 6.84 1 98.19 178 MET B N 1
ATOM 2803 C CA . MET B 1 178 ? -8.914 23.703 6.113 1 98.19 178 MET B CA 1
ATOM 2804 C C . MET B 1 178 ? -10.148 23.25 6.879 1 98.19 178 MET B C 1
ATOM 2806 O O . MET B 1 178 ? -10.219 23.406 8.102 1 98.19 178 MET B O 1
ATOM 2810 N N . ASN B 1 179 ? -11.008 22.641 6.117 1 97.81 179 ASN B N 1
ATOM 2811 C CA . ASN B 1 179 ? -12.258 22.188 6.711 1 97.81 179 ASN B CA 1
ATOM 2812 C C . ASN B 1 179 ? -12.031 21.016 7.676 1 97.81 179 ASN B C 1
ATOM 2814 O O . ASN B 1 179 ? -11.266 20.109 7.375 1 97.81 179 ASN B O 1
ATOM 2818 N N . ASN B 1 180 ? -12.703 21.062 8.891 1 97.75 180 ASN B N 1
ATOM 2819 C CA . ASN B 1 180 ? -12.812 19.953 9.812 1 97.75 180 ASN B CA 1
ATOM 2820 C C . ASN B 1 180 ? -11.445 19.531 10.352 1 97.75 180 ASN B C 1
ATOM 2822 O O . ASN B 1 180 ? -11.172 18.328 10.492 1 97.75 180 ASN B O 1
ATOM 2826 N N . VAL B 1 181 ? -10.578 20.484 10.547 1 98.62 181 VAL B N 1
ATOM 2827 C CA . VAL B 1 181 ? -9.234 20.172 11.031 1 98.62 181 VAL B CA 1
ATOM 2828 C C . VAL B 1 181 ? -9.133 20.469 12.523 1 98.62 181 VAL B C 1
ATOM 2830 O O . VAL B 1 181 ? -9.531 21.547 12.969 1 98.62 181 VAL B O 1
ATOM 2833 N N . GLU B 1 182 ? -8.719 19.531 13.266 1 98.44 182 GLU B N 1
ATOM 2834 C CA . GLU B 1 182 ? -8.344 19.688 14.664 1 98.44 182 GLU B CA 1
ATOM 2835 C C . GLU B 1 182 ? -6.859 19.422 14.875 1 98.44 182 GLU B C 1
ATOM 2837 O O . GLU B 1 182 ? -6.328 18.422 14.383 1 98.44 182 GLU B O 1
ATOM 2842 N N . ILE B 1 183 ? -6.184 20.328 15.547 1 98.19 183 ILE B N 1
ATOM 2843 C CA . ILE B 1 183 ? -4.777 20.141 15.891 1 98.19 183 ILE B CA 1
ATOM 2844 C C . ILE B 1 183 ? -4.629 20 17.406 1 98.19 183 ILE B C 1
ATOM 2846 O O . ILE B 1 183 ? -5.055 20.875 18.156 1 98.19 183 ILE B O 1
ATOM 2850 N N . ILE B 1 184 ? -4.062 18.922 17.781 1 97.69 184 ILE B N 1
ATOM 2851 C CA . ILE B 1 184 ? -3.846 18.625 19.188 1 97.69 184 ILE B CA 1
ATOM 2852 C C . ILE B 1 184 ? -2.35 18.609 19.5 1 97.69 184 ILE B C 1
ATOM 2854 O O . ILE B 1 184 ? -1.586 17.922 18.812 1 97.69 184 ILE B O 1
ATOM 2858 N N . GLU B 1 185 ? -1.871 19.344 20.516 1 95.31 185 GLU B N 1
ATOM 2859 C CA . GLU B 1 185 ? -0.477 19.281 20.938 1 95.31 185 GLU B CA 1
ATOM 2860 C C . GLU B 1 185 ? -0.191 17.984 21.688 1 95.31 185 GLU B C 1
ATOM 2862 O O . GLU B 1 185 ? -1.014 17.531 22.484 1 95.31 185 GLU B O 1
ATOM 2867 N N . ASN B 1 186 ? 0.965 17.344 21.297 1 89.88 186 ASN B N 1
ATOM 2868 C CA . ASN B 1 186 ? 1.318 16.094 21.969 1 89.88 186 ASN B CA 1
ATOM 2869 C C . ASN B 1 186 ? 2.049 16.359 23.281 1 89.88 186 ASN B C 1
ATOM 2871 O O . ASN B 1 186 ? 2.742 17.375 23.422 1 89.88 186 ASN B O 1
#

Sequence (372 aa):
MIKIATAECFTHGKIGRELHAIAQGYTGNFGRDYIENPESYGNFNYNELSVTCSLFIPTIEAVKSVLQIENPPEPTTLIKGIKCYNETEDKEVSKIMAEAVKKITCCDIAIGTTAGIGRGGISVVTNDCTIITTSDVTSDLRENNSEELFQRQENGIEKCIKIVLFLLNDDFDSIKSMNNVEIIENMIKIATAECFTHGKIGRELHAIAQGYTGNFGRDYIENPESYGNFNYNELSVTCSLFIPTIEAVKSVLQIENPPEPTTLIKGIKCYNETEDKEVSKIMAEAVKKITCCDIAIGTTAGIGRGGISVVTNDCTIITTSDVTSDLRENNSEELFQRQENGIEKCIKIVLFLLNDDFDSIKSMNNVEIIEN

=== Feature glossary ===
The record interleaves many kinds of information about one protein. Here is each kind framed as the question it answers.

Q: Are the domains correctly placed relative to each other?
A: Predicted aligned error is AlphaFold's pairwise confidence. Unlike pLDDT (per-residue), PAE is per-residue-pair and captures whether two parts of the structure are correctly placed relative to each other. Units are ångströms of expected positional error.

Q: Which residues are in helices, strands, or loops?
A: Eight-state secondary structure (DSSP): H is the canonical α-helix, G the tighter 3₁₀-helix, I the wider π-helix; E/B are β-structure, T and S are turns and bends, and '-' is everything else. DSSP derives these from the pattern of main-chain N–H···O=C hydrogen bonds, not from the sequence.

Q: What if only a Cα trace is available?
A: P-SEA three-state annotation labels each residue as helix, strand, or coil based purely on the geometry of the Cα trace. It serves as a fallback when the full backbone (and thus DSSP) is unavailable.

Q: What are the backbone torsion angles?
A: φ (phi) and ψ (psi) are the two rotatable backbone dihedrals per residue: φ is the C(i-1)–N–Cα–C torsion, ψ is the N–Cα–C–N(i+1) torsion, both in degrees on (−180°, 180°]. α-helical residues cluster near (−60°, −45°); β-strand residues near (−120°, +130°). A Ramachandran plot is simply a scatter of (φ, ψ) for every residue.

Q: What known structures does this most resemble?
A: Structural nearest neighbors (via Foldseek easy-search vs the PDB). Reported per hit: target PDB id, E-value, and alignment TM-score. A TM-score above ~0.5 is the conventional threshold for 'same fold'.

Q: What family and function is it annotated with?
A: Database cross-references. InterPro integrates a dozen domain/family signature databases into unified entries with residue-range hits. GO terms attach function/process/location labels with evidence codes. CATH codes position the fold in a four-level structural taxonomy. Organism is the NCBI-taxonomy species name.

Q: Which residues are buried vs exposed?
A: Solvent accessibility: the surface area of each residue that a 1.4 Å water probe can touch, in Å². When only backbone atoms are present the absolute values are lower than full-atom SASA (side chains contribute most of the area) and are flagged as backbone-only.

Q: What do the diagnostic plots show?
A: Three diagnostic plots accompany the record. The Cα contact map visualizes the tertiary structure as a 2D adjacency matrix (8 Å cutoff, sequence-local contacts suppressed). The Ramachandran plot shows the distribution of backbone (φ, ψ) torsions, with points in the α and β basins reflecting secondary structure content. The PAE plot shows AlphaFold's inter-residue confidence as a color matrix.

Q: What is the amino-acid chain?
A: The amino-acid sequence is the protein's primary structure: the linear order of residues from the N-terminus to the C-terminus, written in one-letter code. Everything else here — the 3D coordinates, the secondary structure, the domain annotations — is ultimately a consequence of this string.

Q: What do the rendered images show?
A: The six renders are orthographic views along the three Cartesian axes in both directions. Representation (cartoon, sticks, or surface) and color scheme (sequence-rainbow or by-chain) vary across proteins so the training set covers all the common visualization conventions.

Q: Where is each backbone atom in 3D?
A: The mmCIF table is the protein's shape written out atom by atom. For each backbone N, Cα, C, and carbonyl O, it records an (x, y, z) coordinate triple in Å plus the residue type, chain letter, and residue number.

Q: How mobile is each atom in the crystal?
A: For experimental (PDB) structures, the B-factor (temperature factor) quantifies the positional spread of each atom in the crystal — a combination of thermal vibration and static disorder — in units of Å². High B-factors mark flexible loops or poorly resolved regions; low B-factors mark the rigid, well-ordered core.

Q: How big and how compact is the whole molecule?
A: Three whole-structure scalars: the radius of gyration (RMS distance of Cα from centroid, in Å), the count of Cα–Cα contacts (pairs closer than 8 Å and separated by more than four residues in sequence — i.e. tertiary, not local, contacts), and the bounding-box dimensions. Together they distinguish compact globular folds from extended fibres or disordered chains.

Q: What does the local fold look like, residue by residue?
A: A 3Di character summarizes, for each residue, the relative orientation of the Cα frame of its nearest spatial neighbor. Because it encodes fold topology rather than chemistry, 3Di alignments detect remote structural similarity that sequence alignment misses.

Q: How confident is the AlphaFold model at each residue?
A: For AlphaFold models, the B-factor field carries pLDDT — the model's own estimate of local accuracy on a 0–100 scale. Regions with pLDDT<50 should be treated as essentially unmodeled; they often correspond to intrinsically disordered segments.